Protein AF-0000000085131457 (afdb_homodimer)

Foldseek 3Di:
DDPPVPPVPPCCVVPPVVVVVVLVVLLVVLCVDPLLLQVLVVCVVVFKDKLVRSCVSSVDDSVVSVVSVVSCVVSQQWDWDDDPPIIMIGGNDCVSVVVSVVVVVVVVVVVVVVVCVVVVVVVVD/DPPPCPPPPPCPVVPPVVVVVVLVVLLVVLCVDPLLLQVLVVCVVVFKDKLVRSCVSSVDDSVVSVVSVVSCVVSQQWDWDDDPPIIMIGGNDCVSVVVSVVVVVVVVVVVVVVVCVVVVVVVVD

Radius of gyration: 22.44 Å; Cα contacts (8 Å, |Δi|>4): 280; chains: 2; bounding box: 67×67×69 Å

Secondary structure (DSSP, 8-state):
---------------HHHHHHHHHHHHHHHTSSHHHHHHHHHHHHHS-EEHHHHHHHHT--HHHHHHHHHHHHHTTSEEEEEETTEEEEEESSHHHHHHHHHHHHHHHHHHHHHHHHHHHHHH--/---------------HHHHHHHHHHHHHHHTSSHHHHHHHHHHHHHS-EEHHHHHHHHT--HHHHHHHHHHHHHTTSEEEEEETTEEEEEESSHHHHHHHHHHHHHHHHHHHHHHHHHHHHHH--

Sequence (250 aa):
MREIALTGGVALDERPDADVDAVLARLFAALADPTRVRLVRTLLERGELTSLECRQITGLSQGRTSVHLSCLVDAGLLSTERDGRQRRYRLRDPEVAFLVESGAAIAARHFSQIVASLMGARAVSMREIALTGGVALDERPDADVDAVLARLFAALADPTRVRLVRTLLERGELTSLECRQITGLSQGRTSVHLSCLVDAGLLSTERDGRQRRYRLRDPEVAFLVESGAAIAARHFSQIVASLMGARAVS

Solvent-accessible surface area (backbone atoms only — not comparable to full-atom values): 13412 Å² total; per-residue (Å²): 134,82,79,77,80,64,79,66,74,72,73,71,78,72,45,75,56,57,57,52,23,45,49,39,7,50,38,26,40,48,34,36,33,38,65,44,34,45,53,54,53,49,30,69,73,62,52,53,40,38,59,66,53,51,24,65,73,65,70,45,52,67,68,59,40,46,52,52,51,48,46,33,36,74,45,42,46,30,39,75,44,79,51,91,94,39,47,37,37,30,63,54,48,71,50,50,55,52,25,53,50,30,43,47,55,43,38,56,54,39,50,49,48,53,48,46,54,54,47,50,55,51,64,72,97,136,82,81,75,80,65,78,70,74,72,73,69,75,75,44,77,57,56,57,51,22,44,48,39,7,50,38,26,41,49,35,36,34,39,66,44,34,44,53,52,52,48,28,70,75,62,54,54,42,38,59,66,54,50,23,65,73,67,71,44,53,68,68,58,40,46,53,50,52,48,45,32,37,76,48,41,45,31,40,76,45,76,52,90,93,39,46,36,36,31,65,52,48,71,50,50,54,52,25,53,50,31,43,45,54,43,38,57,54,39,49,49,50,53,47,46,52,53,48,50,56,52,66,72,95

InterPro domains:
  IPR001845 HTH ArsR-type DNA-binding domain [PF01022] (33-79)
  IPR001845 HTH ArsR-type DNA-binding domain [PR00778] (28-43)
  IPR001845 HTH ArsR-type DNA-binding domain [PR00778] (61-76)
  IPR001845 HTH ArsR-type DNA-binding domain [PR00778] (76-91)
  IPR001845 HTH ArsR-type DNA-binding domain [PS50987] (16-111)
  IPR001845 HTH ArsR-type DNA-binding domain [SM00418] (26-105)
  IPR011991 ArsR-like helix-turn-helix domain [cd00090] (28-98)
  IPR036388 Winged helix-like DNA-binding domain superfamily [G3DSA:1.10.10.10] (10-115)
  IPR036390 Winged helix DNA-binding domain superfamily [SSF46785] (17-101)
  IPR052543 HTH-type Metal-responsive Transcriptional Regulator [PTHR39168] (22-108)

Nearest PDB structures (foldseek):
  1u2w-assembly1_B  TM=8.883E-01  e=1.993E-06  Staphylococcus aureus
  3f72-assembly1_B  TM=8.437E-01  e=1.179E-06  Staphylococcus aureus
  3gw2-assembly1_A-2  TM=9.120E-01  e=2.768E-06  Mycobacterium tuberculosis variant bovis AF2122/97
  1u2w-assembly2_C  TM=8.832E-01  e=1.740E-05  Staphylococcus aureus
  6pcp-assembly2_B  TM=6.091E-01  e=5.285E-04  Bordetella pertussis

Organism: Acidimicrobium ferrooxidans (strain DSM 10331 / JCM 15462 / NBRC 103882 / ICP) (NCBI:txid525909)

pLDDT: mean 83.52, std 21.49, range [31.62, 98.44]

Structure (mmCIF, N/CA/C/O backbone):
data_AF-0000000085131457-model_v1
#
loop_
_entity.id
_entity.type
_entity.pdbx_description
1 polymer 'Transcriptional regulator, ArsR family'
#
loop_
_atom_site.group_PDB
_atom_site.id
_atom_site.type_symbol
_atom_site.label_atom_id
_atom_site.label_alt_id
_atom_site.label_comp_id
_atom_site.label_asym_id
_atom_site.label_entity_id
_atom_site.label_seq_id
_atom_site.pdbx_PDB_ins_code
_atom_site.Cartn_x
_atom_site.Cartn_y
_atom_site.Cartn_z
_atom_site.occupancy
_atom_site.B_iso_or_equiv
_atom_site.auth_seq_id
_atom_site.auth_comp_id
_atom_site.auth_asym_id
_atom_site.auth_atom_id
_atom_site.pdbx_PDB_model_num
ATOM 1 N N . MET A 1 1 ? -12.406 -19.453 -52.094 1 33.22 1 MET A N 1
ATOM 2 C CA . MET A 1 1 ? -12.438 -18.125 -51.5 1 33.22 1 MET A CA 1
ATOM 3 C C . MET A 1 1 ? -12.508 -18.203 -50 1 33.22 1 MET A C 1
ATOM 5 O O . MET A 1 1 ? -13.539 -18.594 -49.438 1 33.22 1 MET A O 1
ATOM 9 N N . ARG A 1 2 ? -11.414 -18.625 -49.25 1 31.62 2 ARG A N 1
ATOM 10 C CA . ARG A 1 2 ? -11.289 -19.125 -47.906 1 31.62 2 ARG A CA 1
ATOM 11 C C . ARG A 1 2 ? -11.555 -18.031 -46.875 1 31.62 2 ARG A C 1
ATOM 13 O O . ARG A 1 2 ? -10.914 -16.969 -46.906 1 31.62 2 ARG A O 1
ATOM 20 N N . GLU A 1 3 ? -12.852 -17.844 -46.438 1 35.06 3 GLU A N 1
ATOM 21 C CA . GLU A 1 3 ? -13.328 -16.938 -45.375 1 35.06 3 GLU A CA 1
ATOM 22 C C . GLU A 1 3 ? -12.422 -16.984 -44.156 1 35.06 3 GLU A C 1
ATOM 24 O O . GLU A 1 3 ? -12.266 -18.047 -43.531 1 35.06 3 GLU A O 1
ATOM 29 N N . ILE A 1 4 ? -11.312 -16.234 -44.188 1 34.25 4 ILE A N 1
ATOM 30 C CA . ILE A 1 4 ? -10.383 -15.977 -43.094 1 34.25 4 ILE A CA 1
ATOM 31 C C . ILE A 1 4 ? -11.156 -15.617 -41.812 1 34.25 4 ILE A C 1
ATOM 33 O O . ILE A 1 4 ? -11.906 -14.641 -41.812 1 34.25 4 ILE A O 1
ATOM 37 N N . ALA A 1 5 ? -11.82 -16.578 -41.094 1 36.25 5 ALA A N 1
ATOM 38 C CA . ALA A 1 5 ? -12.453 -16.469 -39.781 1 36.25 5 ALA A CA 1
ATOM 39 C C . ALA A 1 5 ? -11.547 -15.742 -38.781 1 36.25 5 ALA A C 1
ATOM 41 O O . ALA A 1 5 ? -10.625 -16.344 -38.219 1 36.25 5 ALA A O 1
ATOM 42 N N . LEU A 1 6 ? -10.945 -14.609 -39.156 1 33.56 6 LEU A N 1
ATOM 43 C CA . LEU A 1 6 ? -10.133 -13.703 -38.344 1 33.56 6 LEU A CA 1
ATOM 44 C C . LEU A 1 6 ? -10.82 -13.422 -37 1 33.56 6 LEU A C 1
ATOM 46 O O . LEU A 1 6 ? -10.453 -12.469 -36.312 1 33.56 6 LEU A O 1
ATOM 50 N N . THR A 1 7 ? -12.086 -13.859 -36.719 1 37.19 7 THR A N 1
ATOM 51 C CA . THR A 1 7 ? -12.656 -13.258 -35.531 1 37.19 7 THR A CA 1
ATOM 52 C C . THR A 1 7 ? -11.727 -13.445 -34.344 1 37.19 7 THR A C 1
ATOM 54 O O . THR A 1 7 ? -11.555 -14.562 -33.844 1 37.19 7 THR A O 1
ATOM 57 N N . GLY A 1 8 ? -10.477 -13.156 -34.5 1 34.62 8 GLY A N 1
ATOM 58 C CA . GLY A 1 8 ? -9.555 -13.195 -33.375 1 34.62 8 GLY A CA 1
ATOM 59 C C . GLY A 1 8 ? -10.164 -12.672 -32.094 1 34.62 8 GLY A C 1
ATOM 60 O O . GLY A 1 8 ? -10.586 -11.516 -32.031 1 34.62 8 GLY A O 1
ATOM 61 N N . GLY A 1 9 ? -11.031 -13.414 -31.406 1 35.5 9 GLY A N 1
ATOM 62 C CA . GLY A 1 9 ? -11.555 -13.094 -30.094 1 35.5 9 GLY A CA 1
ATOM 63 C C . GLY A 1 9 ? -10.539 -12.406 -29.188 1 35.5 9 GLY A C 1
ATOM 64 O O . GLY A 1 9 ? -9.57 -13.031 -28.75 1 35.5 9 GLY A O 1
ATOM 65 N N . VAL A 1 10 ? -10 -11.344 -29.562 1 36.22 10 VAL A N 1
ATOM 66 C CA . VAL A 1 10 ? -9.297 -10.508 -28.594 1 36.22 10 VAL A CA 1
ATOM 67 C C . VAL A 1 10 ? -9.961 -10.633 -27.219 1 36.22 10 VAL A C 1
ATOM 69 O O . VAL A 1 10 ? -11.125 -10.25 -27.047 1 36.22 10 VAL A O 1
ATOM 72 N N . ALA A 1 11 ? -9.992 -11.781 -26.562 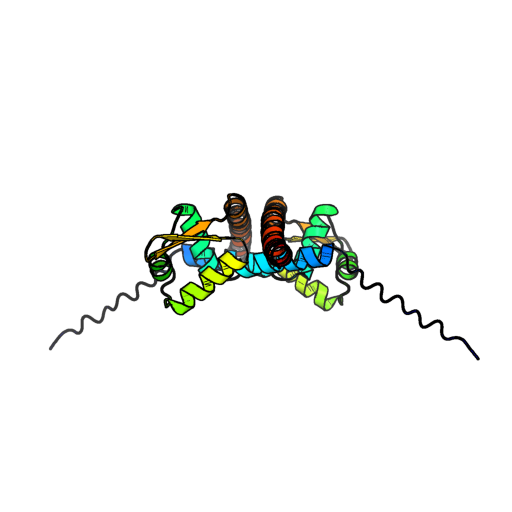1 36.75 11 ALA A N 1
ATOM 73 C CA . ALA A 1 11 ? -10.375 -11.977 -25.172 1 36.75 11 ALA A CA 1
ATOM 74 C C . ALA A 1 11 ? -9.977 -10.766 -24.328 1 36.75 11 ALA A C 1
ATOM 76 O O . ALA A 1 11 ? -8.797 -10.586 -24 1 36.75 11 ALA A O 1
ATOM 77 N N . LEU A 1 12 ? -10.227 -9.562 -24.688 1 39.06 12 LEU A N 1
ATOM 78 C CA . LEU A 1 12 ? -10.266 -8.453 -23.75 1 39.06 12 LEU A CA 1
ATOM 79 C C . LEU A 1 12 ? -10.672 -8.93 -22.359 1 39.06 12 LEU A C 1
ATOM 81 O O . LEU A 1 12 ? -11.82 -9.312 -22.141 1 39.06 12 LEU A O 1
ATOM 85 N N . ASP A 1 13 ? -10.109 -9.906 -21.781 1 38.75 13 ASP A N 1
ATOM 86 C CA . ASP A 1 13 ? -10.297 -10.219 -20.359 1 38.75 13 ASP A CA 1
ATOM 87 C C . ASP A 1 13 ? -10.594 -8.953 -19.562 1 38.75 13 ASP A C 1
ATOM 89 O O . ASP A 1 13 ? -9.672 -8.312 -19.047 1 38.75 13 ASP A O 1
ATOM 93 N N . GLU A 1 14 ? -11.211 -7.922 -19.938 1 48.44 14 GLU A N 1
ATOM 94 C CA . GLU A 1 14 ? -11.758 -6.719 -19.312 1 48.44 14 GLU A CA 1
ATOM 95 C C . GLU A 1 14 ? -12.352 -7.031 -17.938 1 48.44 14 GLU A C 1
ATOM 97 O O . GLU A 1 14 ? -13.57 -6.957 -17.75 1 48.44 14 GLU A O 1
ATOM 102 N N . ARG A 1 15 ? -11.953 -8.047 -17.266 1 53.28 15 ARG A N 1
ATOM 103 C CA . ARG A 1 15 ? -12.625 -8.445 -16.031 1 53.28 15 ARG A CA 1
ATOM 104 C C . ARG A 1 15 ? -12.703 -7.285 -15.047 1 53.28 15 ARG A C 1
ATOM 106 O O . ARG A 1 15 ? -11.758 -6.512 -14.914 1 53.28 15 ARG A O 1
ATOM 113 N N . PRO A 1 16 ? -13.961 -6.805 -14.867 1 58.97 16 PRO A N 1
ATOM 114 C CA . PRO A 1 16 ? -14.203 -5.871 -13.766 1 58.97 16 PRO A CA 1
ATOM 115 C C . PRO A 1 16 ? -13.117 -5.938 -12.688 1 58.97 16 PRO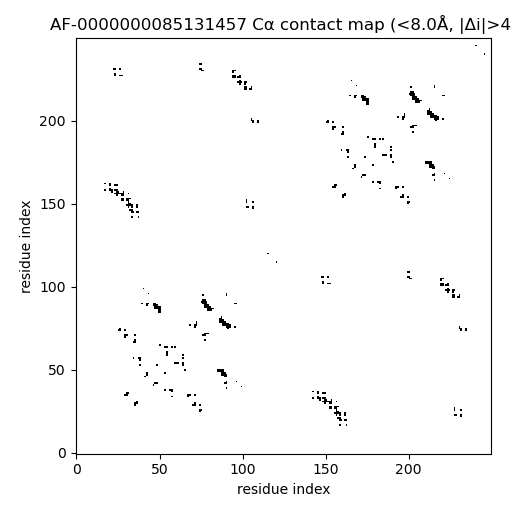 A C 1
ATOM 117 O O . PRO A 1 16 ? -12.82 -4.93 -12.047 1 58.97 16 PRO A O 1
ATOM 120 N N . ASP A 1 17 ? -12.453 -6.984 -12.758 1 65.5 17 ASP A N 1
ATOM 121 C CA . ASP A 1 17 ? -11.43 -7.195 -11.742 1 65.5 17 ASP A CA 1
ATOM 122 C C . ASP A 1 17 ? -10.18 -6.383 -12.047 1 65.5 17 ASP A C 1
ATOM 124 O O . ASP A 1 17 ? -9.508 -5.898 -11.133 1 65.5 17 ASP A O 1
ATOM 128 N N . ALA A 1 18 ? -9.945 -6.176 -13.375 1 69.75 18 ALA A N 1
ATOM 129 C CA . ALA A 1 18 ? -8.758 -5.41 -13.75 1 69.75 18 ALA A CA 1
ATOM 130 C C . ALA A 1 18 ? -8.859 -3.969 -13.266 1 69.75 18 ALA A C 1
ATOM 132 O O . ALA A 1 18 ? -7.859 -3.379 -12.844 1 69.75 18 ALA A O 1
ATOM 133 N N . ASP A 1 19 ? -10 -3.535 -13.258 1 82.94 19 ASP A N 1
ATOM 134 C CA . ASP A 1 19 ? -10.211 -2.162 -12.805 1 82.94 19 ASP A CA 1
ATOM 135 C C . ASP A 1 19 ? -9.969 -2.035 -11.305 1 82.94 19 ASP A C 1
ATOM 137 O O . ASP A 1 19 ? -9.32 -1.082 -10.852 1 82.94 19 ASP A O 1
ATOM 141 N N . VAL A 1 20 ? -10.406 -3.123 -10.656 1 86.75 20 VAL A N 1
ATOM 142 C CA . VAL A 1 20 ? -10.258 -3.1 -9.203 1 86.75 20 VAL A CA 1
ATOM 143 C C . VAL A 1 20 ? -8.773 -3.186 -8.828 1 86.75 20 VAL A C 1
ATOM 145 O O . VAL A 1 20 ? -8.312 -2.479 -7.934 1 86.75 20 VAL A O 1
ATOM 148 N N . ASP A 1 21 ? -8.055 -3.953 -9.672 1 93.31 21 ASP A N 1
ATOM 149 C CA . ASP A 1 21 ? -6.629 -4.109 -9.398 1 93.31 21 ASP A CA 1
ATOM 150 C C . ASP A 1 21 ? -5.883 -2.791 -9.594 1 93.31 21 ASP A C 1
ATOM 152 O O . ASP A 1 21 ? -5.016 -2.438 -8.789 1 93.31 21 ASP A O 1
ATOM 156 N N . ALA A 1 22 ? -6.281 -2.096 -10.578 1 93.25 22 ALA A N 1
ATOM 157 C CA . ALA A 1 22 ? -5.633 -0.823 -10.875 1 93.25 22 ALA A CA 1
ATOM 158 C C . ALA A 1 22 ? -5.934 0.216 -9.805 1 93.25 22 ALA A C 1
ATOM 160 O O . ALA A 1 22 ? -5.051 0.979 -9.398 1 93.25 22 ALA A O 1
ATOM 161 N N . VAL A 1 23 ? -7.145 0.244 -9.352 1 91.56 23 VAL A N 1
ATOM 162 C CA . VAL A 1 23 ? -7.555 1.201 -8.328 1 91.56 23 VAL A CA 1
ATOM 163 C C . VAL A 1 23 ? -6.836 0.898 -7.016 1 91.56 23 VAL A C 1
ATOM 165 O O . VAL A 1 23 ? -6.348 1.811 -6.344 1 91.56 23 VAL A O 1
ATOM 168 N N . LEU A 1 24 ? -6.785 -0.333 -6.711 1 95.25 24 LEU A N 1
ATOM 169 C CA . LEU A 1 24 ? -6.102 -0.749 -5.488 1 95.25 24 LEU A CA 1
ATOM 170 C C . LEU A 1 24 ? -4.613 -0.435 -5.562 1 95.25 24 LEU A C 1
ATOM 172 O O . LEU A 1 24 ? -4.023 0.038 -4.59 1 95.25 24 LEU A O 1
ATOM 176 N N . ALA A 1 25 ? -4.035 -0.682 -6.746 1 96.81 25 ALA A N 1
ATOM 177 C CA . ALA A 1 25 ? -2.619 -0.379 -6.934 1 96.81 25 ALA A CA 1
ATOM 178 C C . ALA A 1 25 ? -2.35 1.112 -6.758 1 96.81 25 ALA A C 1
ATOM 180 O O . ALA A 1 25 ? -1.332 1.501 -6.176 1 96.81 25 ALA A O 1
ATOM 181 N N . ARG A 1 26 ? -3.264 1.903 -7.211 1 94.56 26 ARG A N 1
ATOM 182 C CA . ARG A 1 26 ? -3.125 3.35 -7.078 1 94.56 26 ARG A CA 1
ATOM 183 C C . ARG A 1 26 ? -3.184 3.771 -5.613 1 94.56 26 ARG A C 1
ATOM 185 O O . ARG A 1 26 ? -2.438 4.656 -5.184 1 94.56 26 ARG A O 1
ATOM 192 N N . LEU A 1 27 ? -4.062 3.199 -4.93 1 96.44 27 LEU A N 1
ATOM 193 C CA . LEU A 1 27 ? -4.16 3.463 -3.498 1 96.44 27 LEU A CA 1
ATOM 194 C C . LEU A 1 27 ? -2.852 3.131 -2.791 1 96.44 27 LEU A C 1
ATOM 196 O O . LEU A 1 27 ? -2.326 3.947 -2.031 1 96.44 27 LEU A O 1
ATOM 200 N N . PHE A 1 28 ? -2.295 1.954 -3.09 1 98.19 28 PHE A N 1
ATOM 201 C CA . PHE A 1 28 ? -1.046 1.544 -2.461 1 98.19 28 PHE A CA 1
ATOM 202 C C . PHE A 1 28 ? 0.104 2.439 -2.908 1 98.19 28 PHE A C 1
ATOM 204 O O . PHE A 1 28 ? 1.013 2.729 -2.127 1 98.19 28 PHE A O 1
ATOM 211 N N . ALA A 1 29 ? 0.037 2.893 -4.109 1 98.25 29 ALA A N 1
ATOM 212 C CA . ALA A 1 29 ? 1.056 3.799 -4.637 1 98.25 29 ALA A CA 1
ATOM 213 C C . ALA A 1 29 ? 1.094 5.102 -3.846 1 98.25 29 ALA A C 1
ATOM 215 O O . ALA A 1 29 ? 2.162 5.684 -3.648 1 98.25 29 ALA A O 1
ATOM 216 N N . ALA A 1 30 ? -0.003 5.508 -3.391 1 98.12 30 ALA A N 1
ATOM 217 C CA . ALA A 1 30 ? -0.079 6.746 -2.617 1 98.12 30 ALA A CA 1
ATOM 218 C C . ALA A 1 30 ? 0.683 6.617 -1.302 1 98.12 30 ALA A C 1
ATOM 220 O O . ALA A 1 30 ? 1.149 7.617 -0.749 1 98.12 30 ALA A O 1
ATOM 221 N N . LEU A 1 31 ? 0.85 5.418 -0.849 1 98.44 31 LEU A N 1
ATOM 222 C CA . LEU A 1 31 ? 1.536 5.184 0.417 1 98.44 31 LEU A CA 1
ATOM 223 C C . LEU A 1 31 ? 2.957 4.68 0.179 1 98.44 31 LEU A C 1
ATOM 225 O O . LEU A 1 31 ? 3.639 4.266 1.119 1 98.44 31 LEU A O 1
ATOM 229 N N . ALA A 1 32 ? 3.373 4.691 -1.1 1 98.25 32 ALA A N 1
ATOM 230 C CA . ALA A 1 32 ? 4.695 4.184 -1.452 1 98.25 32 ALA A CA 1
ATOM 231 C C . ALA A 1 32 ? 5.77 5.246 -1.225 1 98.25 32 ALA A C 1
ATOM 233 O O . ALA A 1 32 ? 6.922 5.066 -1.623 1 98.25 32 ALA A O 1
ATOM 234 N N . ASP A 1 33 ? 5.457 6.328 -0.575 1 97.75 33 ASP A N 1
ATOM 235 C CA . ASP A 1 33 ? 6.34 7.445 -0.264 1 97.75 33 ASP A CA 1
ATOM 236 C C . ASP A 1 33 ? 6.496 7.621 1.245 1 97.75 33 ASP A C 1
ATOM 238 O O . ASP A 1 33 ? 5.504 7.762 1.964 1 97.75 33 ASP A O 1
ATOM 242 N N . PRO A 1 34 ? 7.824 7.641 1.673 1 97.19 34 PRO A N 1
ATOM 243 C CA . PRO A 1 34 ? 8.023 7.715 3.121 1 97.19 34 PRO A CA 1
ATOM 244 C C . PRO A 1 34 ? 7.414 8.969 3.738 1 97.19 34 PRO A C 1
ATOM 246 O O . PRO A 1 34 ? 6.957 8.945 4.883 1 97.19 34 PRO A O 1
ATOM 249 N N . THR A 1 35 ? 7.391 10.016 3.039 1 97.44 35 THR A N 1
ATOM 250 C CA . THR A 1 35 ? 6.812 11.258 3.537 1 97.44 35 THR A CA 1
ATOM 251 C C . THR A 1 35 ? 5.305 11.117 3.727 1 97.44 35 THR A C 1
ATOM 253 O O . THR A 1 35 ? 4.754 11.57 4.734 1 97.44 35 THR A O 1
ATOM 256 N N . ARG A 1 36 ? 4.684 10.492 2.824 1 98.38 36 ARG A N 1
ATOM 257 C CA . ARG A 1 36 ? 3.242 10.297 2.914 1 98.38 36 ARG A CA 1
ATOM 258 C C . ARG A 1 36 ? 2.896 9.281 4.004 1 98.38 36 ARG A C 1
ATOM 260 O O . ARG A 1 36 ? 1.898 9.445 4.711 1 98.38 36 ARG A O 1
ATOM 267 N N . VAL A 1 37 ? 3.73 8.273 4.133 1 97.94 37 VAL A N 1
ATOM 268 C CA . VAL A 1 37 ? 3.549 7.332 5.23 1 97.94 37 VAL A CA 1
ATOM 269 C C . VAL A 1 37 ? 3.68 8.062 6.566 1 97.94 37 VAL A C 1
ATOM 271 O O . VAL A 1 37 ? 2.867 7.871 7.473 1 97.94 37 VAL A O 1
ATOM 274 N N . ARG A 1 38 ? 4.633 8.906 6.672 1 97.5 38 ARG A N 1
ATOM 275 C CA . ARG A 1 38 ? 4.859 9.68 7.891 1 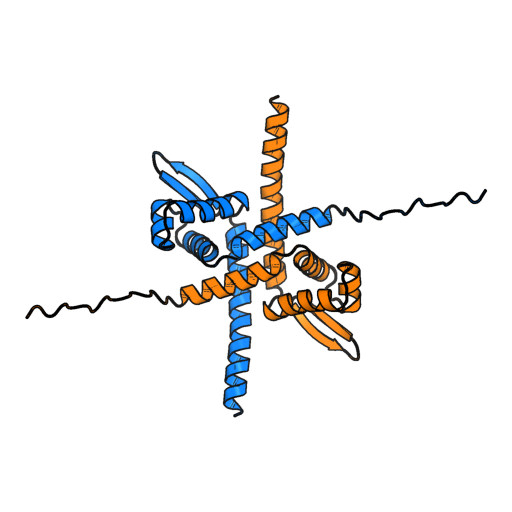97.5 38 ARG A CA 1
ATOM 276 C C . ARG A 1 38 ? 3.646 10.547 8.219 1 97.5 38 ARG A C 1
ATOM 278 O O . ARG A 1 38 ? 3.209 10.594 9.375 1 97.5 38 ARG A O 1
ATOM 285 N N . LEU A 1 39 ? 3.105 11.188 7.25 1 98.31 39 LEU A N 1
ATOM 286 C CA . LEU A 1 39 ? 1.935 12.031 7.449 1 98.31 39 LEU A CA 1
ATOM 287 C C . LEU A 1 39 ? 0.753 11.219 7.957 1 98.31 39 LEU A C 1
ATOM 289 O O . LEU A 1 39 ? 0.094 11.609 8.922 1 98.31 39 LEU A O 1
ATOM 293 N N . VAL A 1 40 ? 0.535 10.094 7.367 1 98.44 40 VAL A N 1
ATOM 294 C CA . VAL A 1 40 ? -0.607 9.266 7.73 1 98.44 40 VAL A CA 1
ATOM 295 C C . VAL A 1 40 ? -0.411 8.695 9.133 1 98.44 40 VAL A C 1
ATOM 297 O O . VAL A 1 40 ? -1.351 8.656 9.93 1 98.44 40 VAL A O 1
ATOM 300 N N . ARG A 1 41 ? 0.811 8.289 9.406 1 97.19 41 ARG A N 1
ATOM 301 C CA . ARG A 1 41 ? 1.082 7.754 10.734 1 97.19 41 ARG A CA 1
ATOM 302 C C . ARG A 1 41 ? 0.932 8.836 11.797 1 97.19 41 ARG A C 1
ATOM 304 O O . ARG A 1 41 ? 0.437 8.562 12.898 1 97.19 41 ARG A O 1
ATOM 311 N N . THR A 1 42 ? 1.365 10.008 11.5 1 97.69 42 THR A N 1
ATOM 312 C CA . THR A 1 42 ? 1.209 11.117 12.438 1 97.69 42 THR A CA 1
ATOM 313 C C . THR A 1 42 ? -0.268 11.422 12.672 1 97.69 42 THR A C 1
ATOM 315 O O . THR A 1 42 ? -0.682 11.695 13.805 1 97.69 42 THR A O 1
ATOM 318 N N . LEU A 1 43 ? -1.051 11.305 11.648 1 98.25 43 LEU A N 1
ATOM 319 C CA . LEU A 1 43 ? -2.49 11.516 11.758 1 98.25 43 LEU A CA 1
ATOM 320 C C . LEU A 1 43 ? -3.139 10.438 12.617 1 98.25 43 LEU A C 1
ATOM 322 O O . LEU A 1 43 ? -4.121 10.703 13.312 1 98.25 43 LEU A O 1
ATOM 326 N N . LEU A 1 44 ? -2.574 9.242 12.484 1 96.25 44 LEU A N 1
ATOM 327 C CA . LEU A 1 44 ? -3.055 8.164 13.344 1 96.25 44 LEU A CA 1
ATOM 328 C C . LEU A 1 44 ? -2.875 8.516 14.82 1 96.25 44 LEU A C 1
ATOM 330 O O . LEU A 1 44 ? -3.738 8.211 15.641 1 96.25 44 LEU A O 1
ATOM 334 N N . GLU A 1 45 ? -1.868 9.164 15.094 1 95.88 45 GLU A N 1
ATOM 335 C CA . GLU A 1 45 ? -1.509 9.508 16.469 1 95.88 45 GLU A CA 1
ATOM 336 C C . GLU A 1 45 ? -2.244 10.758 16.938 1 95.88 45 GLU A C 1
ATOM 338 O O . GLU A 1 45 ? -2.764 10.797 18.047 1 95.88 45 GLU A O 1
ATOM 343 N N . ARG A 1 46 ? -2.41 11.75 16.031 1 97.25 46 ARG A N 1
ATOM 344 C CA . ARG A 1 46 ? -2.846 13.078 16.453 1 97.25 46 ARG A CA 1
ATOM 345 C C . ARG A 1 46 ? -4.312 13.312 16.109 1 97.25 46 ARG A C 1
ATOM 347 O O . ARG A 1 46 ? -4.949 14.219 16.656 1 97.25 46 ARG A O 1
ATOM 354 N N . GLY A 1 47 ? -4.801 12.578 15.18 1 97.19 47 GLY A N 1
ATOM 355 C CA . GLY A 1 47 ? -6.199 12.711 14.805 1 97.19 47 GLY A CA 1
ATOM 356 C C . GLY A 1 47 ? -6.422 13.711 13.688 1 97.19 47 GLY A C 1
ATOM 357 O O . GLY A 1 47 ? -7.211 13.461 12.773 1 97.19 47 GLY A O 1
ATOM 358 N N . GLU A 1 48 ? -5.727 14.836 13.797 1 97.69 48 GLU A N 1
ATOM 359 C CA . GLU A 1 48 ? -5.879 15.906 12.82 1 97.69 48 GLU A CA 1
ATOM 360 C C . GLU A 1 48 ? -4.582 16.703 12.656 1 97.69 48 GLU A C 1
ATOM 362 O O . GLU A 1 48 ? -3.797 16.812 13.602 1 97.69 48 GLU A O 1
ATOM 367 N N . LEU A 1 49 ? -4.398 17.25 11.461 1 98 49 LEU A N 1
ATOM 368 C CA . LEU A 1 49 ? -3.258 18.109 11.18 1 98 49 LEU A CA 1
ATOM 369 C C . LEU A 1 49 ? -3.664 19.281 10.289 1 98 49 LEU A C 1
ATOM 371 O O . LEU A 1 49 ? -4.461 19.109 9.359 1 98 49 LEU A O 1
ATOM 375 N N . THR A 1 50 ? -3.123 20.406 10.57 1 97.62 50 THR A N 1
ATOM 376 C CA . THR A 1 50 ? -3.268 21.531 9.656 1 97.62 50 THR A CA 1
ATOM 377 C C . THR A 1 50 ? -2.193 21.5 8.57 1 97.62 50 THR A C 1
ATOM 379 O O . THR A 1 50 ? -1.191 20.797 8.711 1 97.62 50 THR A O 1
ATOM 382 N N . SER A 1 51 ? -2.447 22.281 7.504 1 96.88 51 SER A N 1
ATOM 383 C CA . SER A 1 51 ? -1.443 22.375 6.449 1 96.88 51 SER A CA 1
ATOM 384 C C . SER A 1 51 ? -0.095 22.812 7.012 1 96.88 51 SER A C 1
ATOM 386 O O . SER A 1 51 ? 0.949 22.297 6.609 1 96.88 51 SER A O 1
ATOM 388 N N . LEU A 1 52 ? -0.131 23.688 7.961 1 95.94 52 LEU A N 1
ATOM 389 C CA . LEU A 1 52 ? 1.096 24.188 8.578 1 95.94 52 LEU A CA 1
ATOM 390 C C . LEU A 1 52 ? 1.805 23.078 9.344 1 95.94 52 LEU A C 1
ATOM 392 O O . LEU A 1 52 ? 3.023 22.922 9.242 1 95.94 52 LEU A O 1
ATOM 396 N N . GLU A 1 53 ? 1.071 22.344 10.086 1 97.56 53 GLU A N 1
ATOM 397 C CA . GLU A 1 53 ? 1.647 21.219 10.828 1 97.56 53 GLU A CA 1
ATOM 398 C C . GLU A 1 53 ? 2.236 20.172 9.883 1 97.56 53 GLU A C 1
ATOM 400 O O . GLU A 1 53 ? 3.297 19.609 10.156 1 97.56 53 GLU A O 1
ATOM 405 N N . CYS A 1 54 ? 1.563 19.938 8.789 1 98.19 54 CYS A N 1
ATOM 406 C CA . CYS A 1 54 ? 2.064 18.984 7.793 1 98.19 54 CYS A CA 1
ATOM 407 C C . CYS A 1 54 ? 3.408 19.453 7.234 1 98.19 54 CYS A C 1
ATOM 409 O O . CYS A 1 54 ? 4.32 18.641 7.059 1 98.19 54 CYS A O 1
ATOM 411 N N . ARG A 1 55 ? 3.523 20.734 7.02 1 97.5 55 ARG A N 1
ATOM 412 C CA . ARG A 1 55 ? 4.773 21.297 6.527 1 97.5 55 ARG A CA 1
ATOM 413 C C . ARG A 1 55 ? 5.898 21.109 7.539 1 97.5 55 ARG A C 1
ATOM 415 O O . ARG A 1 55 ? 7.027 20.766 7.164 1 97.5 55 ARG A O 1
ATOM 422 N N . GLN A 1 56 ? 5.582 21.281 8.766 1 97.12 56 GLN A N 1
ATOM 423 C CA . GLN A 1 56 ? 6.562 21.125 9.828 1 97.12 56 GLN A CA 1
ATOM 424 C C . GLN A 1 56 ? 7.012 19.672 9.969 1 97.12 56 GLN A C 1
ATOM 426 O O . GLN A 1 56 ? 8.203 19.406 10.148 1 97.12 56 GLN A O 1
ATOM 431 N N . ILE A 1 57 ? 6.105 18.828 9.828 1 95.56 57 ILE A N 1
ATOM 432 C CA . ILE A 1 57 ? 6.371 17.406 9.984 1 95.56 57 ILE A CA 1
ATOM 433 C C . ILE A 1 57 ? 7.238 16.906 8.828 1 95.56 57 ILE A C 1
ATOM 435 O O . ILE A 1 57 ? 8.148 16.109 9.031 1 95.56 57 ILE A O 1
ATOM 439 N N . THR A 1 58 ? 6.969 17.375 7.668 1 95.94 58 THR A N 1
ATOM 440 C CA . THR A 1 58 ? 7.648 16.859 6.48 1 95.94 58 THR A CA 1
ATOM 441 C C . THR A 1 58 ? 8.945 17.625 6.238 1 95.94 58 THR A C 1
ATOM 443 O O . THR A 1 58 ? 9.836 17.125 5.543 1 95.94 58 THR A O 1
ATOM 446 N N . GLY A 1 59 ? 9.023 18.828 6.684 1 96.44 59 GLY A N 1
ATOM 447 C CA . GLY A 1 59 ? 10.18 19.672 6.43 1 96.44 59 GLY A CA 1
ATOM 448 C C . GLY A 1 59 ? 10.273 20.141 4.988 1 96.44 59 GLY A C 1
ATOM 449 O O . GLY A 1 59 ? 11.336 20.562 4.539 1 96.44 59 GLY A O 1
ATOM 450 N N . LEU A 1 60 ? 9.18 20.016 4.285 1 97.06 60 LEU A N 1
ATOM 451 C CA . LEU A 1 60 ? 9.133 20.375 2.869 1 97.06 60 LEU A CA 1
ATOM 452 C C . LEU A 1 60 ? 8.477 21.734 2.662 1 97.06 60 LEU A C 1
ATOM 454 O O . LEU A 1 60 ? 7.898 22.297 3.596 1 97.06 60 LEU A O 1
ATOM 458 N N . SER A 1 61 ? 8.633 22.219 1.477 1 97.75 61 SER A N 1
ATOM 459 C CA . SER A 1 61 ? 7.957 23.453 1.128 1 97.75 61 SER A CA 1
ATOM 460 C C . SER A 1 61 ? 6.441 23.281 1.139 1 97.75 61 SER A C 1
ATOM 462 O O . SER A 1 61 ? 5.941 22.156 1.1 1 97.75 61 SER A O 1
ATOM 464 N N . GLN A 1 62 ? 5.754 24.375 1.14 1 95.94 62 GLN A N 1
ATOM 465 C CA . GLN A 1 62 ? 4.297 24.359 1.102 1 95.94 62 GLN A CA 1
ATOM 466 C C . GLN A 1 62 ? 3.785 23.688 -0.166 1 95.94 62 GLN A C 1
ATOM 468 O O . GLN A 1 62 ? 2.822 22.922 -0.119 1 95.94 62 GLN A O 1
ATOM 473 N N . GLY A 1 63 ? 4.418 24.047 -1.244 1 97.31 63 GLY A N 1
ATOM 474 C CA . GLY A 1 63 ? 4.012 23.453 -2.506 1 97.31 63 GLY A CA 1
ATOM 475 C C . GLY A 1 63 ? 4.156 21.938 -2.518 1 97.31 63 GLY A C 1
ATOM 476 O O . GLY A 1 63 ? 3.223 21.219 -2.891 1 97.31 63 GLY A O 1
ATOM 477 N N . ARG A 1 64 ? 5.312 21.438 -2.086 1 97.56 64 ARG A N 1
ATOM 478 C CA . ARG A 1 64 ? 5.57 20 -2.072 1 97.56 64 ARG A CA 1
ATOM 479 C C . ARG A 1 64 ? 4.664 19.297 -1.068 1 97.56 64 ARG A C 1
ATOM 481 O O . ARG A 1 64 ? 4.156 18.203 -1.345 1 97.56 64 ARG A O 1
ATOM 488 N N . THR A 1 65 ? 4.527 19.891 0.005 1 98.06 65 THR A N 1
ATOM 489 C CA . THR A 1 65 ? 3.631 19.328 1.011 1 98.06 65 THR A CA 1
ATOM 490 C C . THR A 1 65 ? 2.211 19.219 0.465 1 98.06 65 THR A C 1
ATOM 492 O O . THR A 1 65 ? 1.542 18.203 0.659 1 98.06 65 THR A O 1
ATOM 495 N N . SER A 1 66 ? 1.814 20.234 -0.215 1 97.31 66 SER A N 1
ATOM 496 C CA . SER A 1 66 ? 0.473 20.234 -0.789 1 97.31 66 SER A CA 1
ATOM 497 C C . SER A 1 66 ? 0.299 19.094 -1.793 1 97.31 66 SER A C 1
ATOM 499 O O . SER A 1 66 ? -0.756 18.469 -1.846 1 97.31 66 SER A O 1
ATOM 501 N N . VAL A 1 67 ? 1.312 18.859 -2.574 1 97.69 67 VAL A N 1
ATOM 502 C CA . VAL A 1 67 ? 1.276 17.781 -3.559 1 97.69 67 VAL A CA 1
ATOM 503 C C . VAL A 1 67 ? 1.085 16.438 -2.854 1 97.69 67 VAL A C 1
ATOM 505 O O . VAL A 1 67 ? 0.256 15.625 -3.27 1 97.69 67 VAL A O 1
ATOM 508 N N . HIS A 1 68 ? 1.816 16.172 -1.79 1 98.44 68 HIS A N 1
ATOM 509 C CA . HIS A 1 68 ? 1.688 14.938 -1.029 1 98.44 68 HIS A CA 1
ATOM 510 C C . HIS A 1 68 ? 0.298 14.812 -0.418 1 98.44 68 HIS A C 1
ATOM 512 O O . HIS A 1 68 ? -0.304 13.734 -0.456 1 98.44 68 HIS A O 1
ATOM 518 N N . LEU A 1 69 ? -0.195 15.906 0.14 1 98.12 69 LEU A N 1
ATOM 519 C CA . LEU A 1 69 ? -1.51 15.898 0.773 1 98.12 69 LEU A CA 1
ATOM 520 C C . LEU A 1 69 ? -2.609 15.664 -0.258 1 98.12 69 LEU A C 1
ATOM 522 O O . LEU A 1 69 ? -3.555 14.914 -0.006 1 98.12 69 LEU A O 1
ATOM 526 N N . SER A 1 70 ? -2.475 16.297 -1.422 1 97.25 70 SER A N 1
ATOM 527 C CA . SER A 1 70 ? -3.443 16.078 -2.494 1 97.25 70 SER A CA 1
ATOM 528 C C . SER A 1 70 ? -3.438 14.633 -2.971 1 97.25 70 SER A C 1
ATOM 530 O O . SER A 1 70 ? -4.492 14.062 -3.234 1 97.25 70 SER A O 1
ATOM 532 N N . CYS A 1 71 ? -2.301 14.094 -3.105 1 97.69 71 CYS A N 1
ATOM 533 C CA . CYS A 1 71 ? -2.162 12.695 -3.482 1 97.69 71 CYS A CA 1
ATOM 534 C C . CYS A 1 71 ? -2.918 11.789 -2.514 1 97.69 71 CYS A C 1
ATOM 536 O O . CYS A 1 71 ? -3.662 10.906 -2.938 1 97.69 71 CYS A O 1
ATOM 538 N N . LEU A 1 72 ? -2.77 12 -1.222 1 97.81 72 LEU A N 1
ATOM 539 C CA . LEU A 1 72 ? -3.396 11.18 -0.185 1 97.81 72 LEU A CA 1
ATOM 540 C C . LEU A 1 72 ? -4.91 11.375 -0.18 1 97.81 72 LEU A C 1
ATOM 542 O O . LEU A 1 72 ? -5.66 10.422 0.036 1 97.81 72 LEU A O 1
ATOM 546 N N . VAL A 1 73 ? -5.348 12.602 -0.463 1 96.06 73 VAL A N 1
ATOM 547 C CA . VAL A 1 73 ? -6.777 12.891 -0.535 1 96.06 73 VAL A CA 1
ATOM 548 C C . VAL A 1 73 ? -7.379 12.227 -1.771 1 96.06 73 VAL A C 1
ATOM 550 O O . VAL A 1 73 ? -8.406 11.555 -1.682 1 96.06 73 VAL A O 1
ATOM 553 N N . ASP A 1 74 ? -6.656 12.32 -2.893 1 93.69 74 ASP A N 1
ATOM 554 C CA . ASP A 1 74 ? -7.141 11.773 -4.156 1 93.69 74 ASP A CA 1
ATOM 555 C C . ASP A 1 74 ? -7.195 10.25 -4.113 1 93.69 74 ASP A C 1
ATOM 557 O O . ASP A 1 74 ? -7.992 9.625 -4.816 1 93.69 74 ASP A O 1
ATOM 561 N N . ALA A 1 75 ? -6.402 9.672 -3.246 1 95.25 75 ALA A N 1
ATOM 562 C CA . ALA A 1 75 ? -6.355 8.219 -3.129 1 95.25 75 ALA A CA 1
ATOM 563 C C . ALA A 1 75 ? -7.398 7.711 -2.141 1 95.25 75 ALA A C 1
ATOM 565 O O . ALA A 1 75 ? -7.535 6.504 -1.937 1 95.25 75 ALA A O 1
ATOM 566 N N . GLY A 1 76 ? -8.062 8.625 -1.481 1 94.88 76 GLY A N 1
ATOM 567 C CA . GLY A 1 76 ? -9.109 8.242 -0.551 1 94.88 76 GLY A CA 1
ATOM 568 C C . GLY A 1 76 ? -8.586 7.934 0.84 1 94.88 76 GLY A C 1
ATOM 569 O O . GLY A 1 76 ? -9.266 7.266 1.626 1 94.88 76 GLY A O 1
ATOM 570 N N . LEU A 1 77 ? -7.438 8.398 1.182 1 97.62 77 LEU A N 1
ATOM 571 C CA . LEU A 1 77 ? -6.824 8.102 2.471 1 97.62 77 LEU A CA 1
ATOM 572 C C . LEU A 1 77 ? -7.102 9.211 3.477 1 97.62 77 LEU A C 1
ATOM 574 O O . LEU A 1 77 ? -7.25 8.945 4.672 1 97.62 77 LEU A O 1
ATOM 578 N N . LEU A 1 78 ? -7.18 10.438 2.93 1 97.69 78 LEU A N 1
ATOM 579 C CA . LEU A 1 78 ? -7.43 11.586 3.795 1 97.69 78 LEU A CA 1
ATOM 580 C C . LEU A 1 78 ? -8.695 12.32 3.371 1 97.69 78 LEU A C 1
ATOM 582 O O . LEU A 1 78 ? -9.109 12.234 2.215 1 97.69 78 LEU A O 1
ATOM 586 N N . SER A 1 79 ? -9.266 12.969 4.316 1 96.62 79 SER A N 1
ATOM 587 C CA . SER A 1 79 ? -10.25 14.016 4.062 1 96.62 79 SER A CA 1
ATOM 588 C C . SER A 1 79 ? -9.711 15.383 4.469 1 96.62 79 SER A C 1
ATOM 590 O O . SER A 1 79 ? -8.828 15.484 5.316 1 96.62 79 SER A O 1
ATOM 592 N N . THR A 1 80 ? -10.227 16.344 3.799 1 96.44 80 THR A N 1
ATOM 593 C CA . THR A 1 80 ? -9.781 17.703 4.102 1 96.44 80 THR A CA 1
ATOM 594 C C . THR A 1 80 ? -10.977 18.641 4.219 1 96.44 80 THR A C 1
ATOM 596 O O . THR A 1 80 ? -11.969 18.484 3.506 1 96.44 80 THR A O 1
ATOM 599 N N . GLU A 1 81 ? -10.891 19.5 5.195 1 95.38 81 GLU A N 1
ATOM 600 C CA . GLU A 1 81 ? -11.883 20.562 5.398 1 95.38 81 GLU A CA 1
ATOM 601 C C . GLU A 1 81 ? -11.219 21.922 5.578 1 95.38 81 GLU A C 1
ATOM 603 O O . GLU A 1 81 ? -10.148 22.016 6.184 1 95.38 81 GLU A O 1
ATOM 608 N N . ARG A 1 82 ? -11.898 22.844 4.992 1 92.62 82 ARG A N 1
ATOM 609 C CA . ARG A 1 82 ? -11.406 24.219 5.184 1 92.62 82 ARG A CA 1
ATOM 610 C C . ARG A 1 82 ? -12.023 24.844 6.43 1 92.62 82 ARG A C 1
ATOM 612 O O . ARG A 1 82 ? -13.234 24.781 6.633 1 92.62 82 ARG A O 1
ATOM 619 N N . ASP A 1 83 ? -11.195 25.219 7.23 1 87 83 ASP A N 1
ATOM 620 C CA . ASP A 1 83 ? -11.602 25.984 8.414 1 87 83 ASP A CA 1
ATOM 621 C C . ASP A 1 83 ? -10.984 27.375 8.406 1 87 83 ASP A C 1
ATOM 623 O O . ASP A 1 83 ? -9.836 27.547 8.812 1 87 83 ASP A O 1
ATOM 627 N N . GLY A 1 84 ? -11.875 28.312 8.117 1 89.44 84 GLY A N 1
ATOM 628 C CA . GLY A 1 84 ? -11.312 29.641 7.941 1 89.44 84 GLY A CA 1
ATOM 629 C C . GLY A 1 84 ? -10.219 29.703 6.895 1 89.44 84 GLY A C 1
ATOM 630 O O . GLY A 1 84 ? -10.445 29.344 5.734 1 89.44 84 GLY A O 1
ATOM 631 N N . ARG A 1 85 ? -8.953 30.031 7.418 1 87.69 85 ARG A N 1
ATOM 632 C CA . ARG A 1 85 ? -7.844 30.203 6.488 1 87.69 85 ARG A CA 1
ATOM 633 C C . ARG A 1 85 ? -6.965 28.969 6.43 1 87.69 85 ARG A C 1
ATOM 635 O O . ARG A 1 85 ? -5.965 28.938 5.707 1 87.69 85 ARG A O 1
ATOM 642 N N . GLN A 1 86 ? -7.398 27.969 7.148 1 91.44 86 GLN A N 1
ATOM 643 C CA . GLN A 1 86 ? -6.504 26.828 7.191 1 91.44 86 GLN A CA 1
ATOM 644 C C . GLN A 1 86 ? -7.227 25.547 6.773 1 91.44 86 GLN A C 1
ATOM 646 O O . GLN A 1 86 ? -8.414 25.375 7.066 1 91.44 86 GLN A O 1
ATOM 651 N N . ARG A 1 87 ? -6.484 24.75 6.059 1 96.25 87 ARG A N 1
ATOM 652 C CA . ARG A 1 87 ? -6.973 23.422 5.746 1 96.25 87 ARG A CA 1
ATOM 653 C C . ARG A 1 87 ? -6.605 22.422 6.844 1 96.25 87 ARG A C 1
ATOM 655 O O . ARG A 1 87 ? -5.488 22.453 7.363 1 96.25 87 ARG A O 1
ATOM 662 N N . ARG A 1 88 ? -7.617 21.578 7.176 1 97.88 88 ARG A N 1
ATOM 663 C CA . ARG A 1 88 ? -7.41 20.516 8.156 1 97.88 88 ARG A CA 1
ATOM 664 C C . ARG A 1 88 ? -7.562 19.141 7.52 1 97.88 88 ARG A C 1
ATOM 666 O O . ARG A 1 88 ? -8.453 18.922 6.695 1 97.88 88 ARG A O 1
ATOM 673 N N . TYR A 1 89 ? -6.664 18.266 7.914 1 98.25 89 TYR A N 1
ATOM 674 C CA . TYR A 1 89 ? -6.648 16.938 7.344 1 98.25 89 TYR A CA 1
ATOM 675 C C . TYR A 1 89 ? -6.891 15.875 8.414 1 98.25 89 TYR A C 1
ATOM 677 O O . TYR A 1 89 ? -6.395 16 9.539 1 98.25 89 TYR A O 1
ATOM 685 N N . ARG A 1 90 ? -7.633 14.836 8.062 1 98.25 90 ARG A N 1
ATOM 686 C CA . ARG A 1 90 ? -7.926 13.672 8.891 1 98.25 90 ARG A CA 1
ATOM 687 C C . ARG A 1 90 ? -7.879 12.391 8.062 1 98.25 90 ARG A C 1
ATOM 689 O O . ARG A 1 90 ? -7.988 12.438 6.832 1 98.25 90 ARG A O 1
ATOM 696 N N . LEU A 1 91 ? -7.672 11.289 8.812 1 98.25 91 LEU A N 1
ATOM 697 C CA . LEU A 1 91 ? -7.906 10.047 8.094 1 98.25 91 LEU A CA 1
ATOM 698 C C . LEU A 1 91 ? -9.344 9.961 7.59 1 98.25 91 LEU A C 1
ATOM 700 O O . LEU A 1 91 ? -10.273 10.336 8.305 1 98.25 91 LEU A O 1
ATOM 704 N N . ARG A 1 92 ? -9.508 9.516 6.375 1 96.19 92 ARG A N 1
ATOM 705 C CA . ARG A 1 92 ? -10.828 9.508 5.762 1 96.19 92 ARG A CA 1
ATOM 706 C C . ARG A 1 92 ? -11.789 8.609 6.539 1 96.19 92 ARG A C 1
ATOM 708 O O . ARG A 1 92 ? -12.969 8.93 6.68 1 96.19 92 ARG A O 1
ATOM 715 N N . ASP A 1 93 ? -11.344 7.496 7.012 1 91.88 93 ASP A N 1
ATOM 716 C CA . ASP A 1 93 ? -12.148 6.562 7.793 1 91.88 93 ASP A CA 1
ATOM 717 C C . ASP A 1 93 ? -11.266 5.582 8.562 1 91.88 93 ASP A C 1
ATOM 719 O O . ASP A 1 93 ? -10.047 5.543 8.352 1 91.88 93 ASP A O 1
ATOM 723 N N . PRO A 1 94 ? -11.828 4.805 9.414 1 94.5 94 PRO A N 1
ATOM 724 C CA . PRO A 1 94 ? -11.062 3.904 10.273 1 94.5 94 PRO A CA 1
ATOM 725 C C . PRO A 1 94 ? -10.305 2.838 9.484 1 94.5 94 PRO A C 1
ATOM 727 O O . PRO A 1 94 ? -9.297 2.309 9.969 1 94.5 94 PRO A O 1
ATOM 730 N N . GLU A 1 95 ? -10.789 2.557 8.328 1 96.19 95 GLU A N 1
ATOM 731 C CA . GLU A 1 95 ? -10.148 1.511 7.535 1 96.19 95 GLU A CA 1
ATOM 732 C C . GLU A 1 95 ? -8.719 1.893 7.168 1 96.19 95 G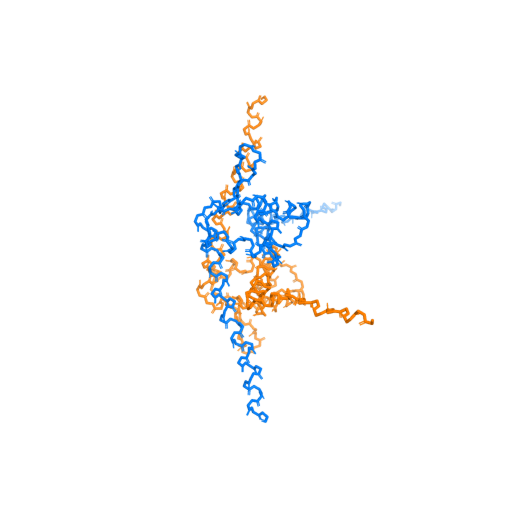LU A C 1
ATOM 734 O O . GLU A 1 95 ? -7.859 1.023 7.02 1 96.19 95 GLU A O 1
ATOM 739 N N . VAL A 1 96 ? -8.516 3.166 7.086 1 97.62 96 VAL A N 1
ATOM 740 C CA . VAL A 1 96 ? -7.172 3.639 6.77 1 97.62 96 VAL A CA 1
ATOM 741 C C . VAL A 1 96 ? -6.219 3.277 7.906 1 97.62 96 VAL A C 1
ATOM 743 O O . VAL A 1 96 ? -5.078 2.875 7.668 1 97.62 96 VAL A O 1
ATOM 746 N N . ALA A 1 97 ? -6.676 3.428 9.078 1 97.38 97 ALA A N 1
ATOM 747 C CA . ALA A 1 97 ? -5.871 3.049 10.234 1 97.38 97 ALA A CA 1
ATOM 748 C C . ALA A 1 97 ? -5.531 1.561 10.203 1 97.38 97 ALA A C 1
ATOM 750 O O . ALA A 1 97 ? -4.379 1.176 10.43 1 97.38 97 ALA A O 1
ATOM 751 N N . PHE A 1 98 ? -6.531 0.792 9.898 1 96.44 98 PHE A N 1
ATOM 752 C CA . PHE A 1 98 ? -6.324 -0.65 9.828 1 96.44 98 PHE A CA 1
ATOM 753 C C . PHE A 1 98 ? -5.305 -1 8.758 1 96.44 98 PHE A C 1
ATOM 755 O O . PHE A 1 98 ? -4.438 -1.85 8.969 1 96.44 98 PHE A O 1
ATOM 762 N N . LEU A 1 99 ? -5.398 -0.323 7.645 1 97.75 99 LEU A N 1
ATOM 763 C CA . LEU A 1 99 ? -4.496 -0.547 6.52 1 97.75 99 LEU A CA 1
ATOM 764 C C . LEU A 1 99 ? -3.049 -0.285 6.922 1 97.75 99 LEU A C 1
ATOM 766 O O . LEU A 1 99 ? -2.18 -1.136 6.719 1 97.75 99 LEU A O 1
ATOM 770 N N . VAL A 1 100 ? -2.793 0.827 7.527 1 97.44 100 VAL A N 1
ATOM 771 C CA . VAL A 1 100 ? -1.438 1.233 7.883 1 97.44 100 VAL A CA 1
ATOM 772 C C . VAL A 1 100 ? -0.916 0.355 9.016 1 97.44 100 VAL A C 1
ATOM 774 O O . VAL A 1 100 ? 0.253 -0.039 9.016 1 97.44 100 VAL A O 1
ATOM 777 N N . GLU A 1 101 ? -1.758 0.014 9.93 1 96 101 GLU A N 1
ATOM 778 C CA . GLU A 1 101 ? -1.36 -0.838 11.047 1 96 101 GLU A CA 1
ATOM 779 C C . GLU A 1 101 ? -1.001 -2.242 10.57 1 96 101 GLU A C 1
ATOM 781 O O . GLU A 1 101 ? -0.035 -2.84 11.047 1 96 101 GLU A O 1
ATOM 786 N N . SER A 1 102 ? -1.805 -2.764 9.68 1 96.44 102 SER A N 1
ATOM 787 C CA . SER A 1 102 ? -1.484 -4.062 9.102 1 96.44 102 SER A CA 1
ATOM 788 C C . SER A 1 102 ? -0.149 -4.027 8.367 1 96.44 102 SER A C 1
ATOM 790 O O . SER A 1 102 ? 0.667 -4.941 8.508 1 96.44 102 SER A O 1
ATOM 792 N N . GLY A 1 103 ? 0.035 -2.961 7.566 1 96.75 103 GLY A N 1
ATOM 793 C CA . GLY A 1 103 ? 1.318 -2.795 6.902 1 96.75 103 GLY A CA 1
ATOM 794 C C . GLY A 1 103 ? 2.488 -2.744 7.867 1 96.75 103 GLY A C 1
ATOM 795 O O . GLY A 1 103 ? 3.525 -3.365 7.629 1 96.75 103 GLY A O 1
ATOM 796 N N . ALA A 1 104 ? 2.262 -2.082 8.961 1 94.5 104 ALA A N 1
ATOM 797 C CA . ALA A 1 104 ? 3.312 -1.942 9.961 1 94.5 104 ALA A CA 1
ATOM 798 C C . ALA A 1 104 ? 3.635 -3.287 10.609 1 94.5 104 ALA A C 1
ATOM 800 O O . ALA A 1 104 ? 4.797 -3.58 10.898 1 94.5 104 ALA A O 1
ATOM 801 N N . ALA A 1 105 ? 2.658 -4.047 10.836 1 94.31 105 ALA A N 1
ATOM 802 C CA . ALA A 1 105 ? 2.852 -5.367 11.43 1 94.31 105 ALA A CA 1
ATOM 803 C C . ALA A 1 105 ? 3.668 -6.27 10.508 1 94.31 105 ALA A C 1
ATOM 805 O O . ALA A 1 105 ? 4.574 -6.969 10.961 1 94.31 105 ALA A O 1
ATOM 806 N N . ILE A 1 106 ? 3.369 -6.191 9.25 1 94.62 106 ILE A N 1
ATOM 807 C CA . ILE A 1 106 ? 4.082 -6.992 8.258 1 94.62 106 ILE A CA 1
ATOM 808 C C . ILE A 1 106 ? 5.535 -6.531 8.172 1 94.62 106 ILE A C 1
ATOM 810 O O . ILE A 1 106 ? 6.457 -7.348 8.211 1 94.62 106 ILE A O 1
ATOM 814 N N . ALA A 1 107 ? 5.691 -5.27 8.086 1 90.69 107 ALA A N 1
ATOM 815 C CA . ALA A 1 107 ? 7.027 -4.691 7.961 1 90.69 107 ALA A CA 1
ATOM 816 C C . ALA A 1 107 ? 7.891 -5.043 9.172 1 90.69 107 ALA A C 1
ATOM 818 O O . ALA A 1 107 ? 9.078 -5.336 9.031 1 90.69 107 ALA A O 1
ATOM 819 N N . ALA A 1 108 ? 7.328 -4.965 10.312 1 86.44 108 ALA A N 1
ATOM 820 C CA . ALA A 1 108 ? 8.047 -5.27 11.547 1 86.44 108 ALA A CA 1
ATOM 821 C C . ALA A 1 108 ? 8.547 -6.711 11.555 1 86.44 108 ALA A C 1
ATOM 823 O O . ALA A 1 108 ? 9.672 -6.988 11.977 1 86.44 108 ALA A O 1
ATOM 824 N N . ARG A 1 109 ? 7.777 -7.547 11.039 1 83.88 109 ARG A N 1
ATOM 825 C CA . ARG A 1 109 ? 8.133 -8.961 11.031 1 83.88 109 ARG A CA 1
ATOM 826 C C . ARG A 1 109 ? 9.172 -9.258 9.953 1 83.88 109 ARG A C 1
ATOM 828 O O . ARG A 1 109 ? 10.102 -10.047 10.172 1 83.88 109 ARG A O 1
ATOM 835 N N . HIS A 1 110 ? 8.938 -8.633 8.812 1 78.94 110 HIS A N 1
ATOM 836 C CA . HIS A 1 110 ? 9.836 -8.867 7.684 1 78.94 110 HIS A CA 1
ATOM 837 C C . HIS A 1 110 ? 11.234 -8.344 7.973 1 78.94 110 HIS A C 1
ATOM 839 O O . HIS A 1 110 ? 12.227 -9.008 7.656 1 78.94 110 HIS A O 1
ATOM 845 N N . PHE A 1 111 ? 11.359 -7.199 8.523 1 70.75 111 PHE A N 1
ATOM 846 C CA . PHE A 1 111 ? 12.641 -6.621 8.891 1 70.75 111 PHE A CA 1
ATOM 847 C C . PHE A 1 111 ? 13.367 -7.504 9.898 1 70.75 111 PHE A C 1
ATOM 849 O O . PHE A 1 111 ? 14.578 -7.699 9.812 1 70.75 111 PHE A O 1
ATOM 856 N N . SER A 1 112 ? 12.656 -7.934 10.742 1 67 112 SER A N 1
ATOM 857 C CA . SER A 1 112 ? 13.25 -8.805 11.75 1 67 112 SER A CA 1
ATOM 858 C C . SER A 1 112 ? 13.859 -10.047 11.117 1 67 112 SER A C 1
ATOM 860 O O . SER A 1 112 ? 14.93 -10.5 11.531 1 67 112 SER A O 1
ATOM 862 N N . GLN A 1 113 ? 13.312 -10.422 10.125 1 65.25 113 GLN A N 1
ATOM 863 C CA . GLN A 1 113 ? 13.82 -11.625 9.461 1 65.25 113 GLN A CA 1
ATOM 864 C C . GLN A 1 113 ? 15.07 -11.32 8.641 1 65.25 113 GLN A C 1
ATOM 866 O O . GLN A 1 113 ? 16.016 -12.102 8.641 1 65.25 113 GLN A O 1
ATOM 871 N N . ILE A 1 114 ? 15.078 -10.125 8.086 1 63.19 114 ILE A N 1
ATOM 872 C CA . ILE A 1 114 ? 16.25 -9.734 7.297 1 63.19 114 ILE A CA 1
ATOM 873 C C . ILE A 1 114 ? 17.438 -9.5 8.227 1 63.19 114 ILE A C 1
ATOM 875 O O . ILE A 1 114 ? 18.562 -9.938 7.934 1 63.19 114 ILE A O 1
ATOM 879 N N . VAL A 1 115 ? 17.047 -8.898 9.25 1 60.47 115 VAL A N 1
ATOM 880 C CA . VAL A 1 115 ? 18.109 -8.609 10.211 1 60.47 115 VAL A CA 1
ATOM 881 C C . VAL A 1 115 ? 18.641 -9.922 10.805 1 60.47 115 VAL A C 1
ATOM 883 O O . VAL A 1 115 ? 19.844 -10.102 10.93 1 60.47 115 VAL A O 1
ATOM 886 N N . ALA A 1 116 ? 17.719 -10.758 11.188 1 63.16 116 ALA A N 1
ATOM 887 C CA . ALA A 1 116 ? 18.109 -12.039 11.766 1 63.16 116 ALA A CA 1
ATOM 888 C C . ALA A 1 116 ? 18.969 -12.844 10.789 1 63.16 116 ALA A C 1
ATOM 890 O O . ALA A 1 116 ? 19.922 -13.5 11.188 1 63.16 116 ALA A O 1
ATOM 891 N N . SER A 1 117 ? 18.578 -12.75 9.578 1 63.72 117 SER A N 1
ATOM 892 C CA . SER A 1 117 ? 19.344 -13.469 8.57 1 63.72 117 SER A CA 1
ATOM 893 C C . SER A 1 117 ? 20.75 -12.883 8.43 1 63.72 117 SER A C 1
ATOM 895 O O . SER A 1 117 ? 21.719 -13.625 8.266 1 63.72 117 SER A O 1
ATOM 897 N N . LEU A 1 118 ? 20.797 -11.586 8.672 1 61.47 118 LEU A N 1
ATOM 898 C CA . LEU A 1 118 ? 22.062 -10.883 8.547 1 61.47 118 LEU A CA 1
ATOM 899 C C . LEU A 1 118 ? 22.922 -11.102 9.789 1 61.47 118 LEU A C 1
ATOM 901 O O . LEU A 1 118 ? 24.141 -11.281 9.672 1 61.47 118 LEU A O 1
ATOM 905 N N . MET A 1 119 ? 22.219 -11.109 10.828 1 64.12 119 MET A N 1
ATOM 906 C CA . MET A 1 119 ? 22.938 -11.289 12.086 1 64.12 119 MET A CA 1
ATOM 907 C C . MET A 1 119 ? 23.328 -12.75 12.289 1 64.12 119 MET A C 1
ATOM 909 O O . MET A 1 119 ? 24.359 -13.047 12.891 1 64.12 119 MET A O 1
ATOM 913 N N . GLY A 1 120 ? 22.344 -13.617 12.039 1 56.28 120 GLY A N 1
ATOM 914 C CA . GLY A 1 120 ? 22.688 -15.031 12.109 1 56.28 120 GLY A CA 1
ATOM 915 C C . GLY A 1 120 ? 23.812 -15.422 11.164 1 56.28 120 GLY A C 1
ATOM 916 O O . GLY A 1 120 ? 24.594 -16.312 11.461 1 56.28 120 GLY A O 1
ATOM 917 N N . ALA A 1 121 ? 23.75 -14.914 9.945 1 53.62 121 ALA A N 1
ATOM 918 C CA . ALA A 1 121 ? 24.891 -15.109 9.062 1 53.62 121 ALA A CA 1
ATOM 919 C C . ALA A 1 121 ? 26.172 -14.586 9.711 1 53.62 121 ALA A C 1
ATOM 921 O O . ALA A 1 121 ? 27.25 -15.148 9.516 1 53.62 121 ALA A O 1
ATOM 922 N N . ARG A 1 122 ? 26.047 -13.539 10.562 1 55.41 122 ARG A N 1
ATOM 923 C CA . ARG A 1 122 ? 27.219 -13.008 11.266 1 55.41 122 ARG A CA 1
ATOM 924 C C . ARG A 1 122 ? 27.609 -13.914 12.422 1 55.41 122 ARG A C 1
ATOM 926 O O . ARG A 1 122 ? 28.719 -13.789 12.969 1 55.41 122 ARG A O 1
ATOM 933 N N . ALA A 1 123 ? 26.703 -14.484 13.039 1 54.62 123 ALA A N 1
ATOM 934 C CA . ALA A 1 123 ? 27.062 -15.359 14.148 1 54.62 123 ALA A CA 1
ATOM 935 C C . ALA A 1 123 ? 27.781 -16.609 13.648 1 54.62 123 ALA A C 1
ATOM 937 O O . ALA A 1 123 ? 28.375 -17.344 14.438 1 54.62 123 ALA A O 1
ATOM 938 N N . VAL A 1 124 ? 27.453 -17.016 12.453 1 49 124 VAL A N 1
ATOM 939 C CA . VAL A 1 124 ? 28.109 -18.203 11.922 1 49 124 VAL A CA 1
ATOM 940 C C . VAL A 1 124 ? 29.516 -17.844 11.43 1 49 124 VAL A C 1
ATOM 942 O O . VAL A 1 124 ? 30.297 -18.719 11.07 1 49 124 VAL A O 1
ATOM 945 N N . SER A 1 125 ? 29.719 -16.594 11.164 1 39.88 125 SER A N 1
ATOM 946 C CA . SER A 1 125 ? 31.141 -16.422 10.875 1 39.88 125 SER A CA 1
ATOM 947 C C . SER A 1 125 ? 31.953 -16.312 12.164 1 39.88 125 SER A C 1
ATOM 949 O O . SER A 1 125 ? 31.469 -15.773 13.164 1 39.88 125 SER A O 1
ATOM 951 N N . MET B 1 1 ? 39.062 37.406 17.438 1 33.19 1 MET B N 1
ATOM 952 C CA . MET B 1 1 ? 39.156 36.094 16.797 1 33.19 1 MET B CA 1
ATOM 953 C C . MET B 1 1 ? 37.938 35.25 17.094 1 33.19 1 MET B C 1
ATOM 955 O O . MET B 1 1 ? 37.75 34.781 18.219 1 33.19 1 MET B O 1
ATOM 959 N N . ARG B 1 2 ? 36.688 35.594 16.516 1 31.84 2 ARG B N 1
ATOM 960 C CA . ARG B 1 2 ? 35.344 35.219 16.844 1 31.84 2 ARG B CA 1
ATOM 961 C C . ARG B 1 2 ? 35.094 33.75 16.531 1 31.84 2 ARG B C 1
ATOM 963 O O . ARG B 1 2 ? 35.281 33.312 15.398 1 31.84 2 ARG B O 1
ATOM 970 N N . GLU B 1 3 ? 35.344 32.812 17.531 1 33.81 3 GLU B N 1
ATOM 971 C CA . GLU B 1 3 ? 35.062 31.391 17.5 1 33.81 3 GLU B CA 1
ATOM 972 C C . GLU B 1 3 ? 33.656 31.125 16.953 1 33.81 3 GLU B C 1
ATOM 974 O O . GLU B 1 3 ? 32.656 31.531 17.547 1 33.81 3 GLU B O 1
ATOM 979 N N . ILE B 1 4 ? 33.5 31.156 15.609 1 33.91 4 ILE B N 1
ATOM 980 C CA . ILE B 1 4 ? 32.312 30.75 14.859 1 33.91 4 ILE B CA 1
ATOM 981 C C . ILE B 1 4 ? 31.859 29.375 15.336 1 33.91 4 ILE B C 1
ATOM 983 O O . ILE B 1 4 ? 32.625 28.406 15.289 1 33.91 4 ILE B O 1
ATOM 987 N N . ALA B 1 5 ? 31.156 29.281 16.562 1 34.59 5 ALA B N 1
ATOM 988 C CA . ALA B 1 5 ? 30.453 28.109 17.062 1 34.59 5 ALA B CA 1
ATOM 989 C C . ALA B 1 5 ? 29.625 27.438 15.977 1 34.59 5 ALA B C 1
ATOM 991 O O . ALA B 1 5 ? 28.594 27.984 15.539 1 34.59 5 ALA B O 1
ATOM 992 N N . LEU B 1 6 ? 30.188 27.062 14.867 1 33.59 6 LEU B N 1
ATOM 993 C CA . LEU B 1 6 ? 29.688 26.266 13.75 1 33.59 6 LEU B CA 1
ATOM 994 C C . LEU B 1 6 ? 28.891 25.062 14.25 1 33.59 6 LEU B C 1
ATOM 996 O O . LEU B 1 6 ? 28.594 24.156 13.484 1 33.59 6 LEU B O 1
ATOM 1000 N N . THR B 1 7 ? 28.828 24.719 15.594 1 37.5 7 THR B N 1
ATOM 1001 C CA . THR B 1 7 ? 28.266 23.391 15.82 1 37.5 7 THR B CA 1
ATOM 1002 C C . THR B 1 7 ? 26.875 23.281 15.18 1 37.5 7 THR B C 1
ATOM 1004 O O . THR B 1 7 ? 25.922 23.891 15.648 1 37.5 7 THR B O 1
ATOM 1007 N N . GLY B 1 8 ? 26.75 23.656 13.961 1 34.88 8 GLY B N 1
ATOM 1008 C CA . GLY B 1 8 ? 25.5 23.453 13.25 1 34.88 8 GLY B CA 1
ATOM 1009 C C . GLY B 1 8 ? 24.844 22.141 13.594 1 34.88 8 GLY B C 1
ATOM 1010 O O . GLY B 1 8 ? 25.406 21.062 13.352 1 34.88 8 GLY B O 1
ATOM 1011 N N . GLY B 1 9 ? 24.234 21.953 14.789 1 35.03 9 GLY B N 1
ATOM 1012 C CA . GLY B 1 9 ? 23.406 20.828 15.164 1 35.03 9 GLY B CA 1
ATOM 1013 C C . GLY B 1 9 ? 22.562 20.297 14.016 1 35.03 9 GLY B C 1
ATOM 1014 O O . GLY B 1 9 ? 21.578 20.922 13.617 1 35.03 9 GLY B O 1
ATOM 1015 N N . VAL B 1 10 ? 23.109 19.938 12.938 1 36.03 10 VAL B N 1
ATOM 1016 C CA . VAL B 1 10 ? 22.375 19.125 11.969 1 36.03 10 VAL B CA 1
ATOM 1017 C C . VAL B 1 10 ? 21.438 18.156 12.695 1 36.03 10 VAL B C 1
ATOM 1019 O O . VAL B 1 10 ? 21.906 17.25 13.383 1 36.03 10 VAL B O 1
ATOM 1022 N N . ALA B 1 11 ? 20.484 18.547 13.523 1 36.91 11 ALA B N 1
ATOM 1023 C CA . ALA B 1 11 ? 19.391 17.75 14.062 1 36.91 11 ALA B CA 1
ATOM 1024 C C . ALA B 1 11 ? 18.891 16.734 13.039 1 36.91 11 ALA B C 1
ATOM 1026 O O . ALA B 1 11 ? 18.109 17.078 12.148 1 36.91 11 ALA B O 1
ATOM 1027 N N . LEU B 1 12 ? 19.688 16.156 12.188 1 39.16 12 LEU B N 1
ATOM 1028 C CA . LEU B 1 12 ? 19.234 14.945 11.5 1 39.16 12 LEU B CA 1
ATOM 1029 C C . LEU B 1 12 ? 18.328 14.117 12.398 1 39.16 12 LEU B C 1
ATOM 1031 O O . LEU B 1 12 ? 18.766 13.648 13.461 1 39.16 12 LEU B O 1
ATOM 1035 N N . ASP B 1 13 ? 17.234 14.578 12.891 1 38.41 13 ASP B N 1
ATOM 1036 C CA . ASP B 1 13 ? 16.203 13.781 13.539 1 38.41 13 ASP B CA 1
ATOM 1037 C C . ASP B 1 13 ? 16.203 12.352 13.008 1 38.41 13 ASP B C 1
ATOM 1039 O O . ASP B 1 13 ? 15.641 12.078 11.945 1 38.41 13 ASP B O 1
ATOM 1043 N N . GLU B 1 14 ? 17.203 11.594 12.797 1 49.03 14 GLU B N 1
ATOM 1044 C CA . GLU B 1 14 ? 17.391 10.164 12.562 1 49.03 14 GLU B CA 1
ATOM 1045 C C . GLU B 1 14 ? 16.328 9.344 13.297 1 49.03 14 GLU B C 1
ATOM 1047 O O . GLU B 1 14 ? 16.609 8.758 14.344 1 49.03 14 GLU B O 1
ATOM 1052 N N . ARG B 1 15 ? 15.156 9.836 13.531 1 53.53 15 ARG B N 1
ATOM 1053 C CA . ARG B 1 15 ? 14.18 9.156 14.375 1 53.53 15 ARG B CA 1
ATOM 1054 C C . ARG B 1 15 ? 13.891 7.754 13.852 1 53.53 15 ARG B 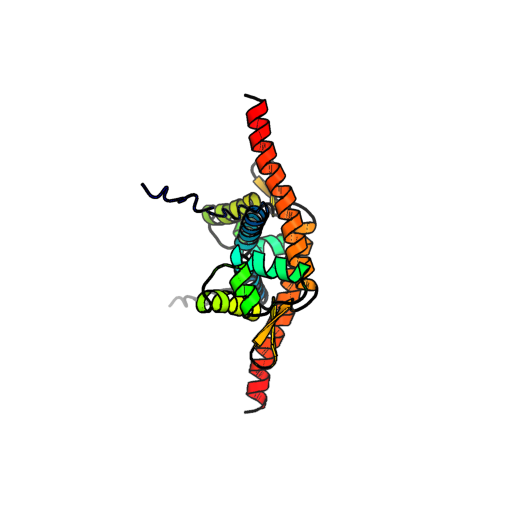C 1
ATOM 1056 O O . ARG B 1 15 ? 13.805 7.543 12.633 1 53.53 15 ARG B O 1
ATOM 1063 N N . PRO B 1 16 ? 14.375 6.754 14.633 1 59.59 16 PRO B N 1
ATOM 1064 C CA . PRO B 1 16 ? 13.938 5.379 14.367 1 59.59 16 PRO B CA 1
ATOM 1065 C C . PRO B 1 16 ? 12.656 5.312 13.555 1 59.59 16 PRO B C 1
ATOM 1067 O O . PRO B 1 16 ? 12.453 4.367 12.781 1 59.59 16 PRO B O 1
ATOM 1070 N N . ASP B 1 17 ? 12.031 6.375 13.57 1 65.5 17 ASP B N 1
ATOM 1071 C CA . ASP B 1 17 ? 10.742 6.414 12.883 1 65.5 17 ASP B CA 1
ATOM 1072 C C . ASP B 1 17 ? 10.93 6.547 11.367 1 65.5 17 ASP B C 1
ATOM 1074 O O . ASP B 1 17 ? 10.148 5.992 10.594 1 65.5 17 ASP B O 1
ATOM 1078 N N . ALA B 1 18 ? 12.062 7.219 11 1 69.81 18 ALA B N 1
ATOM 1079 C CA . ALA B 1 18 ? 12.305 7.395 9.57 1 69.81 18 ALA B CA 1
ATOM 1080 C C . ALA B 1 18 ? 12.555 6.055 8.883 1 69.81 18 ALA B C 1
ATOM 1082 O O . ALA B 1 18 ? 12.125 5.836 7.754 1 69.81 18 ALA B O 1
ATOM 1083 N N . ASP B 1 19 ? 13.117 5.242 9.609 1 83.12 19 ASP B N 1
ATOM 1084 C CA . ASP B 1 19 ? 13.406 3.92 9.055 1 83.12 19 ASP B CA 1
ATOM 1085 C C . ASP B 1 19 ? 12.125 3.115 8.859 1 83.12 19 ASP B C 1
ATOM 1087 O O . ASP B 1 19 ? 11.945 2.469 7.828 1 83.12 19 ASP B O 1
ATOM 1091 N N . VAL B 1 20 ? 11.258 3.352 9.859 1 86.88 20 VAL B N 1
ATOM 1092 C CA . VAL B 1 20 ? 10.008 2.605 9.805 1 86.88 20 VAL B CA 1
ATOM 1093 C C . VAL B 1 20 ? 9.164 3.105 8.633 1 86.88 20 VAL B C 1
ATOM 1095 O O . VAL B 1 20 ? 8.555 2.309 7.91 1 86.88 20 VAL B O 1
ATOM 1098 N N . ASP B 1 21 ? 9.281 4.422 8.414 1 93.44 21 ASP B N 1
ATOM 1099 C CA . ASP B 1 21 ? 8.5 5.008 7.324 1 93.44 21 ASP B CA 1
ATOM 1100 C C . ASP B 1 21 ? 8.984 4.492 5.969 1 93.44 21 ASP B C 1
ATOM 1102 O O . ASP B 1 21 ? 8.172 4.176 5.098 1 93.44 21 ASP B O 1
ATOM 1106 N N . ALA B 1 22 ? 10.242 4.363 5.867 1 93.25 22 ALA B N 1
ATOM 1107 C CA . ALA B 1 22 ? 10.828 3.898 4.609 1 93.25 22 ALA B CA 1
ATOM 1108 C C . ALA B 1 22 ? 10.477 2.436 4.352 1 93.25 22 ALA B C 1
ATOM 1110 O O . ALA B 1 22 ? 10.18 2.055 3.217 1 93.25 22 ALA B O 1
ATOM 1111 N N . VAL B 1 23 ? 10.531 1.646 5.367 1 91.56 23 VAL B N 1
ATOM 1112 C CA . VAL B 1 23 ? 10.234 0.221 5.242 1 91.56 23 VAL B CA 1
ATOM 1113 C C . VAL B 1 23 ? 8.766 0.028 4.875 1 91.56 23 VAL B C 1
ATOM 1115 O O . VAL B 1 23 ? 8.438 -0.779 4.004 1 91.56 23 VAL B O 1
ATOM 1118 N N . LEU B 1 24 ? 7.953 0.766 5.527 1 95.31 24 LEU B N 1
ATOM 1119 C CA . LEU B 1 24 ? 6.523 0.687 5.254 1 95.31 24 LEU B CA 1
ATOM 1120 C C . LEU B 1 24 ? 6.215 1.152 3.832 1 95.31 24 LEU B C 1
ATOM 1122 O O . LEU B 1 24 ? 5.406 0.536 3.135 1 95.31 24 LEU B O 1
ATOM 1126 N N . ALA B 1 25 ? 6.895 2.229 3.42 1 96.81 25 ALA B N 1
ATOM 1127 C CA . ALA B 1 25 ? 6.703 2.729 2.062 1 96.81 25 ALA B CA 1
ATOM 1128 C C . ALA B 1 25 ? 7.109 1.683 1.028 1 96.81 25 ALA B C 1
ATOM 1130 O O . ALA B 1 25 ? 6.453 1.529 -0.003 1 96.81 25 ALA B O 1
ATOM 1131 N N . ARG B 1 26 ? 8.148 0.974 1.334 1 94.5 26 ARG B N 1
ATOM 1132 C CA . ARG B 1 26 ? 8.617 -0.072 0.432 1 94.5 26 ARG B CA 1
ATOM 1133 C C . ARG B 1 26 ? 7.598 -1.203 0.328 1 94.5 26 ARG B C 1
ATOM 1135 O O . ARG B 1 26 ? 7.371 -1.746 -0.756 1 94.5 26 ARG B O 1
ATOM 1142 N N . LEU B 1 27 ? 7.082 -1.559 1.408 1 96.44 27 LEU B N 1
ATOM 1143 C CA . LEU B 1 27 ? 6.035 -2.576 1.423 1 96.44 27 LEU B CA 1
ATOM 1144 C C . LEU B 1 27 ? 4.855 -2.158 0.551 1 96.44 27 LEU B C 1
ATOM 1146 O O . LEU B 1 27 ? 4.398 -2.93 -0.294 1 96.44 27 LEU B O 1
ATOM 1150 N N . PHE B 1 28 ? 4.398 -0.904 0.717 1 98.25 28 PHE B N 1
ATOM 1151 C CA . PHE B 1 28 ? 3.273 -0.414 -0.068 1 98.25 28 PHE B CA 1
ATOM 1152 C C . PHE B 1 28 ? 3.646 -0.309 -1.543 1 98.25 28 PHE B C 1
ATOM 1154 O O . PHE B 1 28 ? 2.812 -0.555 -2.418 1 98.25 28 PHE B O 1
ATOM 1161 N N . ALA B 1 29 ? 4.867 0.003 -1.793 1 98.25 29 ALA B N 1
ATOM 1162 C CA . ALA B 1 29 ? 5.352 0.089 -3.168 1 98.25 29 ALA B CA 1
ATOM 1163 C C . ALA B 1 29 ? 5.25 -1.26 -3.873 1 98.25 29 ALA B C 1
ATOM 1165 O O . ALA B 1 29 ? 4.973 -1.321 -5.074 1 98.25 29 ALA B O 1
ATOM 1166 N N . ALA B 1 30 ? 5.426 -2.277 -3.164 1 98.06 30 ALA B N 1
ATOM 1167 C CA . ALA B 1 30 ? 5.344 -3.617 -3.738 1 98.06 30 ALA B CA 1
ATOM 1168 C C . ALA B 1 30 ? 3.934 -3.918 -4.234 1 98.06 30 ALA B C 1
ATOM 1170 O O . ALA B 1 30 ? 3.748 -4.734 -5.141 1 98.06 30 ALA B O 1
ATOM 1171 N N . LEU B 1 31 ? 2.979 -3.2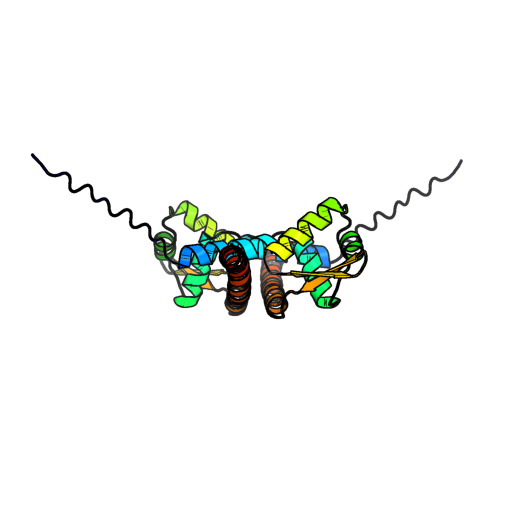4 -3.689 1 98.44 31 LEU B N 1
ATOM 1172 C CA . LEU B 1 31 ? 1.586 -3.471 -4.062 1 98.44 31 LEU B CA 1
ATOM 1173 C C . LEU B 1 31 ? 1.081 -2.367 -4.984 1 98.44 31 LEU B C 1
ATOM 1175 O O . LEU B 1 31 ? -0.115 -2.295 -5.277 1 98.44 31 LEU B O 1
ATOM 1179 N N . ALA B 1 32 ? 2.01 -1.484 -5.398 1 98.25 32 ALA B N 1
ATOM 1180 C CA . ALA B 1 32 ? 1.629 -0.357 -6.246 1 98.25 32 ALA B CA 1
ATOM 1181 C C . ALA B 1 32 ? 1.533 -0.777 -7.711 1 98.25 32 ALA B C 1
ATOM 1183 O O . ALA B 1 32 ? 1.38 0.067 -8.594 1 98.25 32 ALA B O 1
ATOM 1184 N N . ASP B 1 33 ? 1.567 -2.045 -8.008 1 97.75 33 ASP B N 1
ATOM 1185 C CA . ASP B 1 33 ? 1.491 -2.631 -9.344 1 97.75 33 ASP B CA 1
ATOM 1186 C C . ASP B 1 33 ? 0.256 -3.518 -9.484 1 97.75 33 ASP B C 1
ATOM 1188 O O . ASP B 1 33 ? 0.059 -4.445 -8.695 1 97.75 33 ASP B O 1
ATOM 1192 N N . PRO B 1 34 ? -0.541 -3.199 -10.578 1 97.19 34 PRO B N 1
ATOM 1193 C CA . PRO B 1 34 ? -1.784 -3.963 -10.711 1 97.19 34 PRO B CA 1
ATOM 1194 C C . PRO B 1 34 ? -1.542 -5.461 -10.859 1 97.19 34 PRO B C 1
ATOM 1196 O O . PRO B 1 34 ? -2.354 -6.27 -10.398 1 97.19 34 PRO B O 1
ATOM 1199 N N . THR B 1 35 ? -0.49 -5.82 -11.453 1 97.38 35 THR B N 1
ATOM 1200 C CA . THR B 1 35 ? -0.167 -7.23 -11.625 1 97.38 35 THR B CA 1
ATOM 1201 C C . THR B 1 35 ? 0.123 -7.887 -10.281 1 97.38 35 THR B C 1
ATOM 1203 O O . THR B 1 35 ? -0.334 -9 -10.016 1 97.38 35 THR B O 1
ATOM 1206 N N . ARG B 1 36 ? 0.806 -7.223 -9.469 1 98.38 36 ARG B N 1
ATOM 1207 C CA . ARG B 1 36 ? 1.135 -7.758 -8.156 1 98.38 36 ARG B CA 1
ATOM 1208 C C . ARG B 1 36 ? -0.095 -7.785 -7.25 1 98.38 36 ARG B C 1
ATOM 1210 O O . ARG B 1 36 ? -0.276 -8.719 -6.469 1 98.38 36 ARG B O 1
ATOM 1217 N N . VAL B 1 37 ? -0.926 -6.77 -7.387 1 97.88 37 VAL B N 1
ATOM 1218 C CA . VAL B 1 37 ? -2.191 -6.781 -6.66 1 97.88 37 VAL B CA 1
ATOM 1219 C C . VAL B 1 37 ? -3.029 -7.977 -7.098 1 97.88 37 VAL B C 1
ATOM 1221 O O . VAL B 1 37 ? -3.594 -8.688 -6.262 1 97.88 37 VAL B O 1
ATOM 1224 N N . ARG B 1 38 ? -3.068 -8.227 -8.352 1 97.44 38 ARG B N 1
ATOM 1225 C CA . ARG B 1 38 ? -3.822 -9.352 -8.891 1 97.44 38 ARG B CA 1
ATOM 1226 C C . ARG B 1 38 ? -3.311 -10.68 -8.336 1 97.44 38 ARG B C 1
ATOM 1228 O O . ARG B 1 38 ? -4.102 -11.531 -7.93 1 97.44 38 ARG B O 1
ATOM 1235 N N . LEU B 1 39 ? -2.041 -10.844 -8.289 1 98.31 39 LEU B N 1
ATOM 1236 C CA . LEU B 1 39 ? -1.439 -12.062 -7.766 1 98.31 39 LEU B CA 1
ATOM 1237 C C . LEU B 1 39 ? -1.818 -12.273 -6.305 1 98.31 39 LEU B C 1
ATOM 1239 O O . LEU B 1 39 ? -2.229 -13.367 -5.914 1 98.31 39 LEU B O 1
ATOM 1243 N N . VAL B 1 40 ? -1.739 -11.234 -5.539 1 98.44 40 VAL B N 1
ATOM 1244 C CA . VAL B 1 40 ? -2.016 -11.336 -4.109 1 98.44 40 VAL B CA 1
ATOM 1245 C C . VAL B 1 40 ? -3.5 -11.625 -3.891 1 98.44 40 VAL B C 1
ATOM 1247 O O . VAL B 1 40 ? -3.863 -12.445 -3.045 1 98.44 40 VAL B O 1
ATOM 1250 N N . ARG B 1 41 ? -4.316 -10.953 -4.672 1 97.19 41 ARG B N 1
ATOM 1251 C CA . ARG B 1 41 ? -5.75 -11.18 -4.535 1 97.19 41 ARG B CA 1
ATOM 1252 C C . ARG B 1 41 ? -6.121 -12.602 -4.941 1 97.19 41 ARG B C 1
ATOM 1254 O O . ARG B 1 41 ? -6.98 -13.227 -4.32 1 97.19 41 ARG B O 1
ATOM 1261 N N . THR B 1 42 ? -5.5 -13.086 -5.961 1 97.69 42 THR B N 1
ATOM 1262 C CA . THR B 1 42 ? -5.754 -14.461 -6.383 1 97.69 42 THR B CA 1
ATOM 1263 C C . THR B 1 42 ? -5.312 -15.445 -5.309 1 97.69 42 THR B C 1
ATOM 1265 O O . THR B 1 42 ? -5.996 -16.438 -5.047 1 97.69 42 THR B O 1
ATOM 1268 N N . LEU B 1 43 ? -4.25 -15.148 -4.648 1 98.25 43 LEU B N 1
ATOM 1269 C CA . LEU B 1 43 ? -3.756 -15.984 -3.562 1 98.25 43 LEU B CA 1
ATOM 1270 C C . LEU B 1 43 ? -4.719 -15.969 -2.381 1 98.25 43 LEU B C 1
ATOM 1272 O O . LEU B 1 43 ? -4.852 -16.969 -1.669 1 98.25 43 LEU B O 1
ATOM 1276 N N . LEU B 1 44 ? -5.332 -14.797 -2.193 1 96.25 44 LEU B N 1
ATOM 1277 C CA . LEU B 1 44 ? -6.352 -14.703 -1.154 1 96.25 44 LEU B CA 1
ATOM 1278 C C . LEU B 1 44 ? -7.484 -15.695 -1.42 1 96.25 44 LEU B C 1
ATOM 1280 O O . LEU B 1 44 ? -8.016 -16.297 -0.488 1 96.25 44 LEU B O 1
ATOM 1284 N N . GLU B 1 45 ? -7.77 -15.867 -2.607 1 95.88 45 GLU B N 1
ATOM 1285 C CA . GLU B 1 45 ? -8.891 -16.719 -3.018 1 95.88 45 GLU B CA 1
ATOM 1286 C C . GLU B 1 45 ? -8.484 -18.188 -3.066 1 95.88 45 GLU B C 1
ATOM 1288 O O . GLU B 1 45 ? -9.227 -19.047 -2.598 1 95.88 45 GLU B O 1
ATOM 1293 N N . ARG B 1 46 ? -7.238 -18.469 -3.51 1 97.19 46 ARG B N 1
ATOM 1294 C CA . ARG B 1 46 ? -6.863 -19.844 -3.852 1 97.19 46 ARG B CA 1
ATOM 1295 C C . ARG B 1 46 ? -5.977 -20.453 -2.773 1 97.19 46 ARG B C 1
ATOM 1297 O O . ARG B 1 46 ? -5.816 -21.672 -2.709 1 97.19 46 ARG B O 1
ATOM 1304 N N . GLY B 1 47 ? -5.355 -19.609 -2.025 1 97.12 47 GLY B N 1
ATOM 1305 C CA . GLY B 1 47 ? -4.508 -20.109 -0.951 1 97.12 47 GLY B CA 1
ATOM 1306 C C . GLY B 1 47 ? -3.066 -20.312 -1.376 1 97.12 47 GLY B C 1
ATOM 1307 O O . GLY B 1 47 ? -2.141 -19.984 -0.63 1 97.12 47 GLY B O 1
ATOM 1308 N N . GLU B 1 48 ? -2.904 -20.875 -2.568 1 97.62 48 GLU B N 1
ATOM 1309 C CA . GLU B 1 48 ? -1.569 -21.156 -3.08 1 97.62 48 GLU B CA 1
ATOM 1310 C C . GLU B 1 48 ? -1.532 -21.078 -4.605 1 97.62 48 GLU B C 1
ATOM 1312 O O . GLU B 1 48 ? -2.541 -21.312 -5.27 1 97.62 48 GLU B O 1
ATOM 1317 N N . LEU B 1 49 ? -0.355 -20.734 -5.117 1 97.94 49 LEU B N 1
ATOM 1318 C CA . LEU B 1 49 ? -0.134 -20.703 -6.559 1 97.94 49 LEU B CA 1
ATOM 1319 C C . LEU B 1 49 ? 1.256 -21.219 -6.91 1 97.94 49 LEU B C 1
ATOM 1321 O O . LEU B 1 49 ? 2.227 -20.938 -6.199 1 97.94 49 LEU B O 1
ATOM 1325 N N . THR B 1 50 ? 1.321 -21.953 -7.965 1 97.56 50 THR B N 1
ATOM 1326 C CA . THR B 1 50 ? 2.621 -22.312 -8.516 1 97.56 50 THR B CA 1
ATOM 1327 C C . THR B 1 50 ? 3.143 -21.234 -9.453 1 97.56 50 THR B C 1
ATOM 1329 O O . THR B 1 50 ? 2.381 -20.359 -9.891 1 97.56 50 THR B O 1
ATOM 1332 N N . SER B 1 51 ? 4.461 -21.312 -9.719 1 96.81 51 SER B N 1
ATOM 1333 C CA . SER B 1 51 ? 5.043 -20.375 -10.672 1 96.81 51 SER B CA 1
ATOM 1334 C C . SER B 1 51 ? 4.305 -20.406 -12.008 1 96.81 51 SER B C 1
ATOM 1336 O O . SER B 1 51 ? 4.066 -19.359 -12.617 1 96.81 51 SER B O 1
ATOM 1338 N N . LEU B 1 52 ? 3.896 -21.562 -12.398 1 95.94 52 LEU B N 1
ATOM 1339 C CA . LEU B 1 52 ? 3.184 -21.719 -13.664 1 95.94 52 LEU B CA 1
ATOM 1340 C C . LEU B 1 52 ? 1.817 -21.047 -13.602 1 95.94 52 LEU B C 1
ATOM 1342 O O . LEU B 1 52 ? 1.423 -20.344 -14.539 1 95.94 52 LEU B O 1
ATOM 1346 N N . GLU B 1 53 ? 1.122 -21.234 -12.547 1 97.5 53 GLU B N 1
ATOM 1347 C CA . GLU B 1 53 ? -0.177 -20.594 -12.375 1 97.5 53 GLU B CA 1
ATOM 1348 C C . GLU B 1 53 ? -0.04 -19.078 -12.344 1 97.5 53 GLU B C 1
ATOM 1350 O O . GLU B 1 53 ? -0.875 -18.359 -12.898 1 97.5 53 GLU B O 1
ATOM 1355 N N . CYS B 1 54 ? 1.004 -18.594 -11.703 1 98.19 54 CYS B N 1
ATOM 1356 C CA . CYS B 1 54 ? 1.254 -17.172 -11.664 1 98.19 54 CYS B CA 1
ATOM 1357 C C . CYS B 1 54 ? 1.46 -16.609 -13.062 1 98.19 54 CYS B C 1
ATOM 1359 O O . CYS B 1 54 ? 0.945 -15.531 -13.391 1 98.19 54 CYS B O 1
ATOM 1361 N N . ARG B 1 55 ? 2.15 -17.359 -13.883 1 97.5 55 ARG B N 1
ATOM 1362 C CA . ARG B 1 55 ? 2.379 -16.938 -15.266 1 97.5 55 ARG B CA 1
ATOM 1363 C C . ARG B 1 55 ? 1.068 -16.875 -16.047 1 97.5 55 ARG B C 1
ATOM 1365 O O . ARG B 1 55 ? 0.849 -15.938 -16.812 1 97.5 55 ARG B O 1
ATOM 1372 N N . GLN B 1 56 ? 0.23 -17.797 -15.805 1 97.06 56 GLN B N 1
ATOM 1373 C CA . GLN B 1 56 ? -1.061 -17.859 -16.484 1 97.06 56 GLN B CA 1
ATOM 1374 C C . GLN B 1 56 ? -1.961 -16.703 -16.047 1 97.06 56 GLN B C 1
ATOM 1376 O O . GLN B 1 56 ? -2.635 -16.094 -16.875 1 97.06 56 GLN B O 1
ATOM 1381 N N . ILE B 1 57 ? -1.897 -16.422 -14.852 1 95.5 57 ILE B N 1
ATOM 1382 C CA . ILE B 1 57 ? -2.74 -15.375 -14.281 1 95.5 57 ILE B CA 1
ATOM 1383 C C . ILE B 1 57 ? -2.289 -14.008 -14.789 1 95.5 57 ILE B C 1
ATOM 1385 O O . ILE B 1 57 ? -3.119 -13.148 -15.094 1 95.5 57 ILE B O 1
ATOM 1389 N N . THR B 1 58 ? -1.026 -13.812 -14.883 1 95.88 58 THR B N 1
ATOM 1390 C CA . THR B 1 58 ? -0.49 -12.5 -15.234 1 95.88 58 THR B CA 1
ATOM 1391 C C . THR B 1 58 ? -0.394 -12.344 -16.75 1 95.88 58 THR B C 1
ATOM 1393 O O . THR B 1 5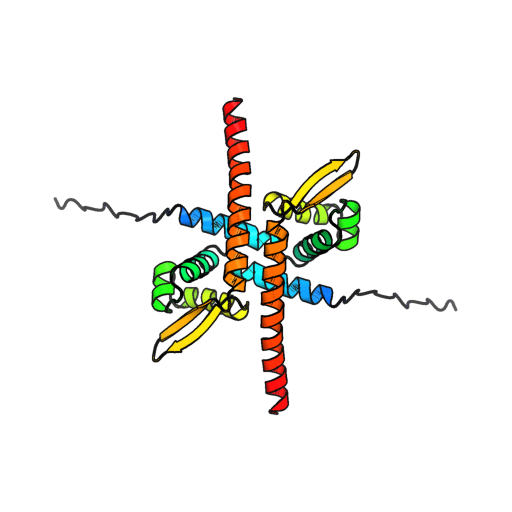8 ? -0.325 -11.227 -17.25 1 95.88 58 THR B O 1
ATOM 1396 N N . GLY B 1 59 ? -0.267 -13.414 -17.438 1 96.44 59 GLY B N 1
ATOM 1397 C CA . GLY B 1 59 ? -0.074 -13.375 -18.891 1 96.44 59 GLY B CA 1
ATOM 1398 C C . GLY B 1 59 ? 1.301 -12.883 -19.281 1 96.44 59 GLY B C 1
ATOM 1399 O O . GLY B 1 59 ? 1.511 -12.484 -20.438 1 96.44 59 GLY B O 1
ATOM 1400 N N . LEU B 1 60 ? 2.199 -12.891 -18.344 1 97.06 60 LEU B N 1
ATOM 1401 C CA . LEU B 1 60 ? 3.547 -12.383 -18.578 1 97.06 60 LEU B CA 1
ATOM 1402 C C . LEU B 1 60 ? 4.531 -13.523 -18.797 1 97.06 60 LEU B C 1
ATOM 1404 O O . LEU B 1 60 ? 4.195 -14.688 -18.562 1 97.06 60 LEU B O 1
ATOM 1408 N N . SER B 1 61 ? 5.664 -13.148 -19.266 1 97.69 61 SER B N 1
ATOM 1409 C CA . SER B 1 61 ? 6.727 -14.141 -19.391 1 97.69 61 SER B CA 1
ATOM 1410 C C . SER B 1 61 ? 7.16 -14.68 -18.031 1 97.69 61 SER B C 1
ATOM 1412 O O . SER B 1 61 ? 6.879 -14.07 -17 1 97.69 61 SER B O 1
ATOM 1414 N N . GLN B 1 62 ? 7.883 -15.766 -18.047 1 95.94 62 GLN B N 1
ATOM 1415 C CA . GLN B 1 62 ? 8.406 -16.359 -16.828 1 95.94 62 GLN B CA 1
ATOM 1416 C C . GLN B 1 62 ? 9.344 -15.398 -16.094 1 95.94 62 GLN B C 1
ATOM 1418 O O . GLN B 1 62 ? 9.297 -15.289 -14.875 1 95.94 62 GLN B O 1
ATOM 1423 N N . GLY B 1 63 ? 10.195 -14.797 -16.891 1 97.31 63 GLY B N 1
ATOM 1424 C CA . GLY B 1 63 ? 11.117 -13.852 -16.297 1 97.31 63 GLY B CA 1
ATOM 1425 C C . GLY B 1 63 ? 10.422 -12.703 -15.586 1 97.31 63 GLY B C 1
ATOM 1426 O O . GLY B 1 63 ? 10.742 -12.391 -14.438 1 97.31 63 GLY B O 1
ATOM 1427 N N . ARG B 1 64 ? 9.445 -12.086 -16.25 1 97.56 64 ARG B N 1
ATOM 1428 C CA . ARG B 1 64 ? 8.719 -10.953 -15.68 1 97.56 64 ARG B CA 1
ATOM 1429 C C . ARG B 1 64 ? 7.883 -11.391 -14.484 1 97.56 64 ARG B C 1
ATOM 1431 O O . ARG B 1 64 ? 7.812 -10.688 -13.477 1 97.56 64 ARG B O 1
ATOM 1438 N N . THR B 1 65 ? 7.301 -12.461 -14.633 1 98 65 THR B N 1
ATOM 1439 C CA . THR B 1 65 ? 6.523 -13.008 -13.523 1 98 65 THR B CA 1
ATOM 1440 C C . THR B 1 65 ? 7.414 -13.242 -12.305 1 98 65 THR B C 1
ATOM 1442 O O . THR B 1 65 ? 7.039 -12.914 -11.18 1 98 65 THR B O 1
ATOM 1445 N N . SER B 1 66 ? 8.562 -13.758 -12.562 1 97.31 66 SER B N 1
ATOM 1446 C CA . SER B 1 66 ? 9.5 -14.023 -11.477 1 97.31 66 SER B CA 1
ATOM 1447 C C . SER B 1 66 ? 9.898 -12.734 -10.766 1 97.31 66 SER B C 1
ATOM 1449 O O . SER B 1 66 ? 10.031 -12.711 -9.539 1 97.31 66 SER B O 1
ATOM 1451 N N . VAL B 1 67 ? 10.094 -11.695 -11.523 1 97.69 67 VAL B N 1
ATOM 1452 C CA . VAL B 1 67 ? 10.461 -10.398 -10.961 1 97.69 67 VAL B CA 1
ATOM 1453 C C . VAL B 1 67 ? 9.352 -9.914 -10.023 1 97.69 67 VAL B C 1
ATOM 1455 O O . VAL B 1 67 ? 9.625 -9.461 -8.914 1 97.69 67 VAL B O 1
ATOM 1458 N N . HIS B 1 68 ? 8.109 -10.008 -10.43 1 98.44 68 HIS B N 1
ATOM 1459 C CA . HIS B 1 68 ? 6.98 -9.594 -9.609 1 98.44 68 HIS B CA 1
ATOM 1460 C C . HIS B 1 68 ? 6.887 -10.438 -8.344 1 98.44 68 HIS B C 1
ATOM 1462 O O . HIS B 1 68 ? 6.66 -9.914 -7.25 1 98.44 68 HIS B O 1
ATOM 1468 N N . LEU B 1 69 ? 7.07 -11.734 -8.508 1 98.12 69 LEU B N 1
ATOM 1469 C CA . LEU B 1 69 ? 6.984 -12.648 -7.371 1 98.12 69 LEU B CA 1
ATOM 1470 C C . LEU B 1 69 ? 8.117 -12.398 -6.383 1 98.12 69 LEU B C 1
ATOM 1472 O O . LEU B 1 69 ? 7.902 -12.414 -5.168 1 98.12 69 LEU B O 1
ATOM 1476 N N . SER B 1 70 ? 9.312 -12.148 -6.898 1 97.19 70 SER B N 1
ATOM 1477 C CA . SER B 1 70 ? 10.445 -11.836 -6.031 1 97.19 70 SER B CA 1
ATOM 1478 C C . SER B 1 70 ? 10.211 -10.531 -5.27 1 97.19 70 SER B C 1
ATOM 1480 O O . SER B 1 70 ? 10.539 -10.438 -4.086 1 97.19 70 SER B O 1
ATOM 1482 N N . CYS B 1 71 ? 9.695 -9.578 -5.926 1 97.69 71 CYS B N 1
ATOM 1483 C CA . CYS B 1 71 ? 9.352 -8.305 -5.293 1 97.69 71 CYS B CA 1
ATOM 1484 C C . CYS B 1 71 ? 8.406 -8.516 -4.117 1 97.69 71 CYS B C 1
ATOM 1486 O O . CYS B 1 71 ? 8.625 -7.977 -3.035 1 97.69 71 CYS B O 1
ATOM 1488 N N . LEU B 1 72 ? 7.375 -9.312 -4.281 1 97.81 72 LEU B N 1
ATOM 1489 C CA . LEU B 1 72 ? 6.371 -9.578 -3.26 1 97.81 72 LEU B CA 1
ATOM 1490 C C . LEU B 1 72 ? 6.965 -10.375 -2.104 1 97.81 72 LEU B C 1
ATOM 1492 O O . LEU B 1 72 ? 6.621 -10.141 -0.942 1 97.81 72 LEU B O 1
ATOM 1496 N N . VAL B 1 73 ? 7.883 -11.273 -2.424 1 96 73 VAL B N 1
ATOM 1497 C CA . VAL B 1 73 ? 8.555 -12.062 -1.396 1 96 73 VAL B CA 1
ATOM 1498 C C . VAL B 1 73 ? 9.5 -11.172 -0.595 1 96 73 VAL B C 1
ATOM 1500 O O . VAL B 1 73 ? 9.484 -11.18 0.638 1 96 73 VAL B O 1
ATOM 1503 N N . ASP B 1 74 ? 10.234 -10.297 -1.298 1 93.69 74 ASP B N 1
ATOM 1504 C CA . ASP B 1 74 ? 11.211 -9.422 -0.664 1 93.69 74 ASP B CA 1
ATOM 1505 C C . ASP B 1 74 ? 10.531 -8.383 0.219 1 93.69 74 ASP B C 1
ATOM 1507 O O . ASP B 1 74 ? 11.117 -7.898 1.188 1 93.69 74 ASP B O 1
ATOM 1511 N N . ALA B 1 75 ? 9.289 -8.109 -0.092 1 95.19 75 ALA B N 1
ATOM 1512 C CA . ALA B 1 75 ? 8.531 -7.113 0.67 1 95.19 75 ALA B CA 1
ATOM 1513 C C . ALA B 1 75 ? 7.844 -7.75 1.872 1 95.19 75 ALA B C 1
ATOM 1515 O O . ALA B 1 75 ? 7.188 -7.062 2.658 1 95.19 75 ALA B O 1
ATOM 1516 N N . GLY B 1 76 ? 7.922 -9.047 1.965 1 94.81 76 GLY B N 1
ATOM 1517 C CA . GLY B 1 76 ? 7.34 -9.742 3.102 1 94.81 76 GLY B CA 1
ATOM 1518 C C . GLY B 1 76 ? 5.867 -10.07 2.912 1 94.81 76 GLY B C 1
ATOM 1519 O O . GLY B 1 76 ? 5.152 -10.32 3.883 1 94.81 76 GLY B O 1
ATOM 1520 N N . LEU B 1 77 ? 5.395 -10.094 1.72 1 97.62 77 LEU B N 1
ATOM 1521 C CA . LEU B 1 77 ? 3.982 -10.32 1.439 1 97.62 77 LEU B CA 1
ATOM 1522 C C . LEU B 1 77 ? 3.723 -11.781 1.112 1 97.62 77 LEU B C 1
ATOM 1524 O O . LEU B 1 77 ? 2.66 -12.32 1.441 1 97.62 77 LEU B O 1
ATOM 1528 N N . LEU B 1 78 ? 4.738 -12.398 0.478 1 97.69 78 LEU B N 1
ATOM 1529 C CA . LEU B 1 78 ? 4.605 -13.797 0.102 1 97.69 78 LEU B CA 1
ATOM 1530 C C . LEU B 1 78 ? 5.711 -14.641 0.732 1 97.69 78 LEU B C 1
ATOM 1532 O O . LEU B 1 78 ? 6.777 -14.125 1.066 1 97.69 78 LEU B O 1
ATOM 1536 N N . SER B 1 79 ? 5.395 -15.859 0.912 1 96.56 79 SER B N 1
ATOM 1537 C CA . SER B 1 79 ? 6.395 -16.891 1.143 1 96.56 79 SER B CA 1
ATOM 1538 C C . SER B 1 79 ? 6.469 -17.875 -0.032 1 96.56 79 SER B C 1
ATOM 1540 O O . SER B 1 79 ? 5.5 -18.016 -0.778 1 96.56 79 SER B O 1
ATOM 1542 N N . THR B 1 80 ? 7.613 -18.422 -0.17 1 96.38 80 THR B N 1
ATOM 1543 C CA . THR B 1 80 ? 7.801 -19.359 -1.269 1 96.38 80 THR B CA 1
ATOM 1544 C C . THR B 1 80 ? 8.516 -20.625 -0.786 1 96.38 80 THR B C 1
ATOM 1546 O O . THR B 1 80 ? 9.375 -20.547 0.093 1 96.38 80 THR B O 1
ATOM 1549 N N . GLU B 1 81 ? 8.062 -21.734 -1.281 1 95.25 81 GLU B N 1
ATOM 1550 C CA . GLU B 1 81 ? 8.68 -23.031 -1.021 1 95.25 81 GLU B CA 1
ATOM 1551 C C . GLU B 1 81 ? 8.891 -23.812 -2.314 1 95.25 81 GLU B C 1
ATOM 1553 O O . GLU B 1 81 ? 8.062 -23.75 -3.227 1 95.25 81 GLU B O 1
ATOM 1558 N N . ARG B 1 82 ? 10.016 -24.453 -2.283 1 92.62 82 ARG B N 1
ATOM 1559 C CA . ARG B 1 82 ? 10.273 -25.328 -3.428 1 92.62 82 ARG B CA 1
ATOM 1560 C C . ARG B 1 82 ? 9.695 -26.719 -3.197 1 92.62 82 ARG B C 1
ATOM 1562 O O . ARG B 1 82 ? 9.906 -27.312 -2.139 1 92.62 82 ARG B O 1
ATOM 1569 N N . ASP B 1 83 ? 8.914 -27.047 -4.059 1 86.81 83 ASP B N 1
ATOM 1570 C CA . ASP B 1 83 ? 8.383 -28.406 -4.074 1 86.81 83 ASP B CA 1
ATOM 1571 C C . ASP B 1 83 ? 8.781 -29.141 -5.352 1 86.81 83 ASP B C 1
ATOM 1573 O O . ASP B 1 83 ? 8.133 -29 -6.391 1 86.81 83 ASP B O 1
ATOM 1577 N N . GLY B 1 84 ? 9.727 -30.047 -5.129 1 89.31 84 GLY B N 1
ATOM 1578 C CA . GLY B 1 84 ? 10.25 -30.672 -6.332 1 89.31 84 GLY B CA 1
ATOM 1579 C C . GLY B 1 84 ? 10.797 -29.656 -7.332 1 89.31 84 GLY B C 1
ATOM 1580 O O . GLY B 1 84 ? 11.68 -28.875 -7.004 1 89.31 84 GLY B O 1
ATOM 1581 N N . ARG B 1 85 ? 10.07 -29.656 -8.539 1 87.56 85 ARG B N 1
ATOM 1582 C CA . ARG B 1 85 ? 10.562 -28.797 -9.617 1 87.56 85 ARG B CA 1
ATOM 1583 C C . ARG B 1 85 ? 9.781 -27.484 -9.672 1 87.56 85 ARG B C 1
ATOM 1585 O O . ARG B 1 85 ? 10.047 -26.641 -10.531 1 87.56 85 ARG B O 1
ATOM 1592 N N . GLN B 1 86 ? 8.898 -27.344 -8.727 1 91.25 86 GLN B N 1
ATOM 1593 C CA . GLN B 1 86 ? 8.078 -26.141 -8.844 1 91.25 86 GLN B CA 1
ATOM 1594 C C . GLN B 1 86 ? 8.117 -25.328 -7.559 1 91.25 86 GLN B C 1
ATOM 1596 O O . GLN B 1 86 ? 8.211 -25.875 -6.461 1 91.25 86 GLN B O 1
ATOM 1601 N N . ARG B 1 87 ? 8.125 -24.031 -7.789 1 96.19 87 ARG B N 1
ATOM 1602 C CA . ARG B 1 87 ? 7.973 -23.109 -6.664 1 96.19 87 ARG B CA 1
ATOM 1603 C C . ARG B 1 87 ? 6.5 -22.844 -6.367 1 96.19 87 ARG B C 1
ATOM 1605 O O . ARG B 1 87 ? 5.699 -22.672 -7.285 1 96.19 87 ARG B O 1
ATOM 1612 N N . ARG B 1 88 ? 6.191 -22.859 -5.047 1 97.81 88 ARG B N 1
ATOM 1613 C CA . ARG B 1 88 ? 4.844 -22.547 -4.586 1 97.81 88 ARG B CA 1
ATOM 1614 C C . ARG B 1 88 ? 4.828 -21.281 -3.736 1 97.81 88 ARG B C 1
ATOM 1616 O O . ARG B 1 88 ? 5.727 -21.062 -2.922 1 97.81 88 ARG B O 1
ATOM 1623 N N . TYR B 1 89 ? 3.816 -20.5 -3.988 1 98.19 89 TYR B N 1
ATOM 1624 C CA . TYR B 1 89 ? 3.703 -19.219 -3.297 1 98.19 89 TYR B CA 1
ATOM 1625 C C . TYR B 1 89 ? 2.432 -19.172 -2.457 1 98.19 89 TYR B C 1
ATOM 1627 O O . TYR B 1 89 ? 1.381 -19.656 -2.879 1 98.19 89 TYR B O 1
ATOM 1635 N N . ARG B 1 90 ? 2.521 -18.562 -1.279 1 98.19 90 ARG B N 1
ATOM 1636 C CA . ARG B 1 90 ? 1.427 -18.297 -0.349 1 98.19 90 ARG B CA 1
ATOM 1637 C C . ARG B 1 90 ? 1.547 -16.922 0.271 1 98.19 90 ARG B C 1
ATOM 1639 O O . ARG B 1 90 ? 2.627 -16.328 0.271 1 98.19 90 ARG B O 1
ATOM 1646 N N . LEU B 1 91 ? 0.378 -16.453 0.739 1 98.19 91 LEU B N 1
ATOM 1647 C CA . LEU B 1 91 ? 0.514 -15.266 1.577 1 98.19 91 LEU B CA 1
ATOM 1648 C C . LEU B 1 91 ? 1.382 -15.555 2.797 1 98.19 91 LEU B C 1
ATOM 1650 O O . LEU B 1 91 ? 1.263 -16.625 3.408 1 98.19 91 LEU B O 1
ATOM 1654 N N . ARG B 1 92 ? 2.252 -14.641 3.113 1 96.19 92 ARG B N 1
ATOM 1655 C CA . ARG B 1 92 ? 3.205 -14.875 4.191 1 96.19 92 ARG B CA 1
ATOM 1656 C C . ARG B 1 92 ? 2.49 -15.07 5.523 1 96.19 92 ARG B C 1
ATOM 1658 O O . ARG B 1 92 ? 2.91 -15.891 6.348 1 96.19 92 ARG B O 1
ATOM 1665 N N . ASP B 1 93 ? 1.468 -14.336 5.777 1 91.69 93 ASP B N 1
ATOM 1666 C CA . ASP B 1 93 ? 0.683 -14.445 7 1 91.69 93 ASP B CA 1
ATOM 1667 C C . ASP B 1 93 ? -0.682 -13.781 6.84 1 91.69 93 ASP B C 1
ATOM 1669 O O . ASP B 1 93 ? -0.941 -13.117 5.836 1 91.69 93 ASP B O 1
ATOM 1673 N N . PRO B 1 94 ? -1.541 -13.922 7.793 1 94.44 94 PRO B N 1
ATOM 1674 C CA . PRO B 1 94 ? -2.912 -13.414 7.695 1 94.44 94 PRO B CA 1
ATOM 1675 C C . PRO B 1 94 ? -2.975 -11.898 7.602 1 94.44 94 PRO B C 1
ATOM 1677 O O . PRO B 1 94 ? -3.945 -11.344 7.078 1 94.44 94 PRO B O 1
ATOM 1680 N N . GLU B 1 95 ? -1.965 -11.273 8.102 1 96.12 95 GLU B N 1
ATOM 1681 C CA . GLU B 1 95 ? -1.973 -9.812 8.094 1 96.12 95 GLU B CA 1
ATOM 1682 C C . GLU B 1 95 ? -1.987 -9.266 6.672 1 96.12 95 GLU B C 1
ATOM 1684 O O . GLU B 1 95 ? -2.531 -8.188 6.418 1 96.12 95 GLU B O 1
ATOM 1689 N N . VAL B 1 96 ? -1.439 -10.055 5.801 1 97.62 96 VAL B N 1
ATOM 1690 C CA . VAL B 1 96 ? -1.433 -9.641 4.402 1 97.62 96 VAL B CA 1
ATOM 1691 C C . VAL B 1 96 ? -2.863 -9.594 3.869 1 97.62 96 VAL B C 1
ATOM 1693 O O . VAL B 1 96 ? -3.225 -8.68 3.125 1 97.62 96 VAL B O 1
ATOM 1696 N N . ALA B 1 97 ? -3.609 -10.539 4.227 1 97.31 97 ALA B N 1
ATOM 1697 C CA . ALA B 1 97 ? -5.016 -10.555 3.826 1 97.31 97 ALA B CA 1
ATOM 1698 C C . ALA B 1 97 ? -5.75 -9.328 4.355 1 97.31 97 ALA B C 1
ATOM 1700 O O . ALA B 1 97 ? -6.496 -8.68 3.621 1 97.31 97 ALA B O 1
ATOM 1701 N N . PHE B 1 98 ? -5.492 -9.047 5.605 1 96.44 98 PHE B N 1
ATOM 1702 C CA . PHE B 1 98 ? -6.129 -7.887 6.219 1 96.44 98 PHE B CA 1
ATOM 1703 C C . PHE B 1 98 ? -5.734 -6.602 5.496 1 96.44 98 PHE B C 1
ATOM 1705 O O . PHE B 1 98 ? -6.578 -5.738 5.25 1 96.44 98 PHE B O 1
ATOM 1712 N N . LEU B 1 99 ? -4.484 -6.516 5.141 1 97.75 99 LEU B N 1
ATOM 1713 C CA . LEU B 1 99 ? -3.953 -5.348 4.449 1 97.75 99 LEU B CA 1
ATOM 1714 C C . LEU B 1 99 ? -4.664 -5.129 3.117 1 97.75 99 LEU B C 1
ATOM 1716 O O . LEU B 1 99 ? -5.16 -4.035 2.846 1 97.75 99 LEU B O 1
ATOM 1720 N N . VAL B 1 100 ? -4.781 -6.148 2.334 1 97.38 100 VAL B N 1
ATOM 1721 C CA . VAL B 1 100 ? -5.359 -6.047 0.998 1 97.38 100 VAL B CA 1
ATOM 1722 C C . VAL B 1 100 ? -6.863 -5.816 1.104 1 97.38 100 VAL B C 1
ATOM 1724 O O . VAL B 1 100 ? -7.434 -5.031 0.344 1 97.38 100 VAL B O 1
ATOM 1727 N N . GLU B 1 101 ? -7.477 -6.434 2.039 1 96 101 GLU B N 1
ATOM 1728 C CA . GLU B 1 101 ? -8.914 -6.266 2.234 1 96 101 GLU B CA 1
ATOM 1729 C C . GLU B 1 101 ? -9.25 -4.844 2.678 1 96 101 GLU B C 1
ATOM 1731 O O . GLU B 1 101 ? -10.234 -4.262 2.225 1 96 101 GLU B O 1
ATOM 1736 N N . SER B 1 102 ? -8.469 -4.336 3.592 1 96.5 102 SER B N 1
ATOM 1737 C CA . SER B 1 102 ? -8.656 -2.951 4.008 1 96.5 102 SER B CA 1
ATOM 1738 C C . SER B 1 102 ? -8.484 -1.993 2.834 1 96.5 102 SER B C 1
ATOM 1740 O O . SER B 1 102 ? -9.273 -1.063 2.662 1 96.5 102 SER B O 1
ATOM 1742 N N . GLY B 1 103 ? -7.41 -2.232 2.055 1 96.75 103 GLY B N 1
ATOM 1743 C CA . GLY B 1 103 ? -7.219 -1.429 0.857 1 96.75 103 GLY B CA 1
ATOM 1744 C C . GLY B 1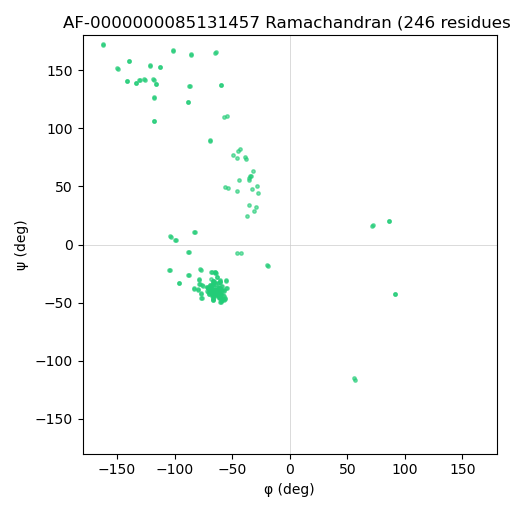 103 ? -8.398 -1.487 -0.094 1 96.75 103 GLY B C 1
ATOM 1745 O O . GLY B 1 103 ? -8.82 -0.462 -0.633 1 96.75 103 GLY B O 1
ATOM 1746 N N . ALA B 1 104 ? -8.945 -2.664 -0.217 1 94.5 104 ALA B N 1
ATOM 1747 C CA . ALA B 1 104 ? -10.086 -2.859 -1.115 1 94.5 104 ALA B CA 1
ATOM 1748 C C . ALA B 1 104 ? -11.312 -2.113 -0.614 1 94.5 104 ALA B C 1
ATOM 1750 O O . ALA B 1 104 ? -12.078 -1.555 -1.407 1 94.5 104 ALA B O 1
ATOM 1751 N N . ALA B 1 105 ? -11.508 -2.117 0.632 1 94.38 105 ALA B N 1
ATOM 1752 C CA . ALA B 1 105 ? -12.641 -1.415 1.227 1 94.38 105 ALA B CA 1
ATOM 1753 C C . ALA B 1 105 ? -12.539 0.09 0.992 1 94.38 105 ALA B C 1
ATOM 1755 O O . ALA B 1 105 ? -13.531 0.739 0.644 1 94.38 105 ALA B O 1
ATOM 1756 N N . ILE B 1 106 ? -11.352 0.598 1.14 1 94.69 106 ILE B N 1
ATOM 1757 C CA . ILE B 1 106 ? -11.117 2.023 0.933 1 94.69 106 ILE B CA 1
ATOM 1758 C C . ILE B 1 106 ? -11.336 2.373 -0.537 1 94.69 106 ILE B C 1
ATOM 1760 O O . ILE B 1 106 ? -12.031 3.338 -0.854 1 94.69 106 ILE B O 1
ATOM 1764 N N . ALA B 1 107 ? -10.766 1.59 -1.371 1 90.75 107 ALA B N 1
ATOM 1765 C CA . ALA B 1 107 ? -10.867 1.826 -2.809 1 90.75 107 ALA B CA 1
ATOM 1766 C C . ALA B 1 107 ? -12.32 1.788 -3.273 1 90.75 107 ALA B C 1
ATOM 1768 O O . ALA B 1 107 ? -12.734 2.594 -4.113 1 90.75 107 ALA B O 1
ATOM 1769 N N . ALA B 1 108 ? -13.047 0.869 -2.783 1 86.56 108 ALA B N 1
ATOM 1770 C CA . ALA B 1 108 ? -14.453 0.726 -3.154 1 86.56 108 ALA B CA 1
ATOM 1771 C C . ALA B 1 108 ? -15.25 1.971 -2.773 1 86.56 108 ALA B C 1
ATOM 1773 O O . ALA B 1 108 ? -16.109 2.424 -3.537 1 86.56 108 ALA B O 1
ATOM 1774 N N . ARG B 1 109 ? -14.922 2.504 -1.702 1 84 109 ARG B N 1
ATOM 1775 C CA . ARG B 1 109 ? -15.648 3.678 -1.221 1 84 109 ARG B CA 1
ATOM 1776 C C . ARG B 1 109 ? -15.227 4.93 -1.987 1 84 109 ARG B C 1
ATOM 1778 O O . ARG B 1 109 ? -16.062 5.773 -2.309 1 84 109 ARG B O 1
ATOM 1785 N N . HIS B 1 110 ? -13.922 5.008 -2.191 1 78.88 110 HIS B N 1
ATOM 1786 C CA . HIS B 1 110 ? -13.383 6.184 -2.873 1 78.88 110 HIS B CA 1
ATOM 1787 C C . HIS B 1 110 ? -13.883 6.262 -4.312 1 78.88 110 HIS B C 1
ATOM 1789 O O . HIS B 1 110 ? -14.242 7.34 -4.789 1 78.88 110 HIS B O 1
ATOM 1795 N N . PHE B 1 111 ? -13.883 5.199 -5.012 1 70.69 111 PHE B N 1
ATOM 1796 C CA . PHE B 1 111 ? -14.375 5.141 -6.383 1 70.69 111 PHE B CA 1
ATOM 1797 C C . PHE B 1 111 ? -15.852 5.527 -6.441 1 70.69 111 PHE B C 1
ATOM 1799 O O . PHE B 1 111 ? -16.281 6.242 -7.352 1 70.69 111 PHE B O 1
ATOM 1806 N N . SER B 1 112 ? -16.484 5.051 -5.566 1 67.25 112 SER B N 1
ATOM 1807 C CA . SER B 1 112 ? -17.906 5.371 -5.531 1 67.25 112 SER B CA 1
ATOM 1808 C C . SER B 1 112 ? -18.141 6.875 -5.387 1 67.25 112 SER B C 1
ATOM 1810 O O . SER B 1 112 ? -19.047 7.434 -6.016 1 67.25 112 SER B O 1
ATOM 1812 N N . GLN B 1 113 ? -17.297 7.453 -4.773 1 65.38 113 GLN B N 1
ATOM 1813 C CA . GLN B 1 113 ? -17.438 8.891 -4.574 1 65.38 113 GLN B CA 1
ATOM 1814 C C . GLN B 1 113 ? -17.047 9.664 -5.828 1 65.38 113 GLN B C 1
ATOM 1816 O O . GLN B 1 113 ? -17.719 10.633 -6.195 1 65.38 113 GLN B O 1
ATOM 1821 N N . ILE B 1 114 ? -16.062 9.117 -6.539 1 63.03 114 ILE B N 1
ATOM 1822 C CA . ILE B 1 114 ? -15.641 9.781 -7.766 1 63.03 114 ILE B CA 1
ATOM 1823 C C . ILE B 1 114 ? -16.703 9.609 -8.844 1 63.03 114 ILE B C 1
ATOM 1825 O O . ILE B 1 114 ? -17.031 10.562 -9.555 1 63.03 114 ILE B O 1
ATOM 1829 N N . VAL B 1 115 ? -17.172 8.453 -8.797 1 60.28 115 VAL B N 1
ATOM 1830 C CA . VAL B 1 115 ? -18.203 8.172 -9.781 1 60.28 115 VAL B CA 1
ATOM 1831 C C . VAL B 1 115 ? -19.453 9.008 -9.477 1 60.28 115 VAL B C 1
ATOM 1833 O O . VAL B 1 115 ? -20.047 9.594 -10.383 1 60.28 115 VAL B O 1
ATOM 1836 N N . ALA B 1 116 ? -19.828 9 -8.234 1 62.94 116 ALA B N 1
ATOM 1837 C CA . ALA B 1 116 ? -21 9.766 -7.828 1 62.94 116 ALA B CA 1
ATOM 1838 C C . ALA B 1 116 ? -20.812 11.25 -8.156 1 62.94 116 ALA B C 1
ATOM 1840 O O . ALA B 1 116 ? -21.766 11.914 -8.578 1 62.94 116 ALA B O 1
ATOM 1841 N N . SER B 1 117 ? -19.625 11.672 -7.938 1 63.69 117 SER B N 1
ATOM 1842 C CA . SER B 1 117 ? -19.359 13.07 -8.25 1 63.69 117 SER B CA 1
ATOM 1843 C C . SER B 1 117 ? -19.469 13.336 -9.75 1 63.69 117 SER B C 1
ATOM 1845 O O . SER B 1 117 ? -19.984 14.375 -10.164 1 63.69 117 SER B O 1
ATOM 1847 N N . LEU B 1 118 ? -19.125 12.305 -10.484 1 61.56 118 LEU B N 1
ATOM 1848 C CA . LEU B 1 118 ? -19.156 12.414 -11.938 1 61.56 118 LEU B CA 1
ATOM 1849 C C . LEU B 1 118 ? -20.578 12.266 -12.469 1 61.56 118 LEU B C 1
ATOM 1851 O O . LEU B 1 118 ? -20.969 12.977 -13.398 1 61.56 118 LEU B O 1
ATOM 1855 N N . MET B 1 119 ? -21.203 11.398 -11.836 1 64.31 119 MET B N 1
ATOM 1856 C CA . MET B 1 119 ? -22.562 11.141 -12.258 1 64.31 119 MET B CA 1
ATOM 1857 C C . MET B 1 119 ? -23.5 12.242 -11.773 1 64.31 119 MET B C 1
ATOM 1859 O O . MET B 1 119 ? -24.484 12.562 -12.438 1 64.31 119 MET B O 1
ATOM 1863 N N . GLY B 1 120 ? -23.328 12.578 -10.5 1 56.16 120 GLY B N 1
ATOM 1864 C CA . GLY B 1 120 ? -24.109 13.695 -10.008 1 56.16 120 GLY B CA 1
ATOM 1865 C C . GLY B 1 120 ? -23.891 14.977 -10.789 1 56.16 120 GLY B C 1
ATOM 1866 O O . GLY B 1 120 ? -24.797 15.789 -10.938 1 56.16 120 GLY B O 1
ATOM 1867 N N . ALA B 1 121 ? -22.641 15.258 -11.078 1 54.06 121 ALA B N 1
ATOM 1868 C CA . ALA B 1 121 ? -22.391 16.375 -11.984 1 54.06 121 ALA B CA 1
ATOM 1869 C C . ALA B 1 121 ? -23.141 16.188 -13.305 1 54.06 121 ALA B C 1
ATOM 1871 O O . ALA B 1 121 ? -23.594 17.156 -13.914 1 54.06 121 ALA B O 1
ATOM 1872 N N . ARG B 1 122 ? -23.344 14.922 -13.75 1 55.5 122 ARG B N 1
ATOM 1873 C CA . ARG B 1 122 ? -24.094 14.648 -14.969 1 55.5 122 ARG B CA 1
ATOM 1874 C C . ARG B 1 122 ? -25.594 14.836 -14.742 1 55.5 122 ARG B C 1
ATOM 1876 O O . ARG B 1 122 ? -26.359 14.93 -15.703 1 55.5 122 ARG B O 1
ATOM 1883 N N . ALA B 1 123 ? -26.047 14.508 -13.625 1 54.53 123 ALA B N 1
ATOM 1884 C CA . ALA B 1 123 ? -27.484 14.688 -13.375 1 54.53 123 ALA B CA 1
ATOM 1885 C C . ALA B 1 123 ? -27.844 16.172 -13.352 1 54.53 123 ALA B C 1
ATOM 1887 O O . ALA B 1 123 ? -29.031 16.516 -13.414 1 54.53 123 ALA B O 1
ATOM 1888 N N . VAL B 1 124 ? -26.891 16.953 -12.914 1 49.03 124 VAL B N 1
ATOM 1889 C CA . VAL B 1 124 ? -27.203 18.375 -12.867 1 49.03 124 VAL B CA 1
ATOM 1890 C C . VAL B 1 124 ? -27.125 18.969 -14.273 1 49.03 124 VAL B C 1
ATOM 1892 O O . VAL B 1 124 ? -27.484 20.125 -14.484 1 49.03 124 VAL B O 1
ATOM 1895 N N . SER B 1 125 ? -26.422 18.312 -15.125 1 40.38 125 SER B N 1
ATOM 1896 C CA . SER B 1 125 ? -26.609 18.938 -16.438 1 40.38 125 SER B CA 1
ATOM 1897 C C . SER B 1 125 ? -27.891 18.469 -17.094 1 40.38 125 SER B C 1
ATOM 1899 O O . SER B 1 125 ? -28.312 17.312 -16.922 1 40.38 125 SER B O 1
#